Protein AF-A0A2N5G5H9-F1 (afdb_monomer_lite)

Structure (mmCIF, N/CA/C/O backbone):
data_AF-A0A2N5G5H9-F1
#
_entry.id   AF-A0A2N5G5H9-F1
#
loop_
_atom_site.group_PDB
_atom_site.id
_atom_site.type_symbol
_atom_site.label_atom_id
_atom_site.label_alt_id
_atom_site.label_comp_id
_atom_site.label_asym_id
_atom_site.label_entity_id
_atom_site.label_seq_id
_atom_site.pdbx_PDB_ins_code
_atom_site.Cartn_x
_atom_site.Cartn_y
_atom_site.Cartn_z
_atom_site.occupancy
_atom_site.B_iso_or_equiv
_atom_site.auth_seq_id
_atom_site.auth_comp_id
_atom_site.auth_asym_id
_atom_site.auth_atom_id
_atom_site.pdbx_PDB_model_num
ATOM 1 N N . MET A 1 1 ? -19.046 -16.352 -6.356 1.00 39.22 1 MET A N 1
ATOM 2 C CA . MET A 1 1 ? -20.260 -15.517 -6.452 1.00 39.22 1 MET A CA 1
ATOM 3 C C . MET A 1 1 ? -19.889 -14.112 -6.018 1.00 39.22 1 MET A C 1
ATOM 5 O O . MET A 1 1 ? -19.791 -13.857 -4.825 1.00 39.22 1 MET A O 1
ATOM 9 N N . HIS A 1 2 ? -19.543 -13.259 -6.979 1.00 56.31 2 HIS A N 1
ATOM 10 C CA . HIS A 1 2 ? -19.234 -11.851 -6.730 1.00 56.31 2 HIS A CA 1
ATOM 11 C C . HIS A 1 2 ? -20.546 -11.066 -6.708 1.00 56.31 2 HIS A C 1
ATOM 13 O O . HIS A 1 2 ? -21.420 -11.319 -7.534 1.00 56.31 2 HIS A O 1
ATOM 19 N N . SER A 1 3 ? -20.701 -10.138 -5.765 1.00 61.84 3 SER A N 1
ATOM 20 C CA . SER A 1 3 ? -21.846 -9.226 -5.779 1.00 61.84 3 SER A CA 1
ATOM 21 C C . SER A 1 3 ? -21.753 -8.301 -7.002 1.00 61.84 3 SER A C 1
ATOM 23 O O . SER A 1 3 ? -20.645 -7.868 -7.330 1.00 61.84 3 SER A O 1
ATOM 25 N N . PRO A 1 4 ? -22.873 -7.969 -7.674 1.00 70.00 4 PRO A N 1
ATOM 26 C CA . PRO A 1 4 ? -22.856 -7.051 -8.809 1.00 70.00 4 PRO A CA 1
ATOM 27 C C . PRO A 1 4 ? -22.278 -5.699 -8.394 1.00 70.00 4 PRO A C 1
ATOM 29 O O . PRO A 1 4 ? -22.523 -5.237 -7.275 1.00 70.00 4 PRO A O 1
ATOM 32 N N . THR A 1 5 ? -21.539 -5.051 -9.293 1.00 80.88 5 THR A N 1
ATOM 33 C CA . THR A 1 5 ? -20.994 -3.708 -9.053 1.00 80.88 5 THR A CA 1
ATOM 34 C C . THR A 1 5 ? -22.124 -2.704 -8.780 1.00 80.88 5 THR A C 1
ATOM 36 O O . THR A 1 5 ? -23.237 -2.903 -9.270 1.00 80.88 5 THR A O 1
ATOM 39 N N . PRO A 1 6 ? -21.879 -1.594 -8.060 1.00 81.38 6 PRO A N 1
ATOM 40 C CA . PRO A 1 6 ? -22.895 -0.557 -7.853 1.00 81.38 6 PRO A CA 1
ATOM 41 C C . PRO A 1 6 ? -23.511 -0.045 -9.163 1.00 81.38 6 PRO A C 1
ATOM 43 O O . PRO A 1 6 ? -24.707 0.207 -9.217 1.00 81.38 6 PRO A O 1
ATOM 46 N N . LEU A 1 7 ? -22.717 0.029 -10.239 1.00 79.44 7 LEU A N 1
ATOM 47 C CA . LEU A 1 7 ? -23.192 0.386 -11.578 1.00 79.44 7 LEU A CA 1
ATOM 48 C C . LEU A 1 7 ? -24.108 -0.690 -12.183 1.00 79.44 7 LEU A C 1
ATOM 50 O O . LEU A 1 7 ? -25.076 -0.367 -12.854 1.00 79.44 7 LEU A O 1
ATOM 54 N N . ALA A 1 8 ? -23.834 -1.974 -11.951 1.00 80.75 8 ALA A N 1
ATOM 55 C CA . ALA A 1 8 ? -24.724 -3.042 -12.399 1.00 80.75 8 ALA A CA 1
ATOM 56 C C . ALA A 1 8 ? -26.031 -3.086 -11.589 1.00 80.75 8 ALA A C 1
ATOM 58 O O . ALA A 1 8 ? -27.066 -3.474 -12.123 1.00 80.75 8 ALA A O 1
ATOM 59 N N . GLN A 1 9 ? -25.996 -2.653 -10.324 1.00 83.88 9 GLN A N 1
ATOM 60 C CA . GLN A 1 9 ? -27.166 -2.584 -9.442 1.00 83.88 9 GLN A CA 1
ATOM 61 C C . GLN A 1 9 ? -28.144 -1.459 -9.808 1.00 83.88 9 GLN A C 1
ATOM 63 O O . GLN A 1 9 ? -29.294 -1.513 -9.379 1.00 83.88 9 GLN A O 1
ATOM 68 N N . THR A 1 10 ? -27.727 -0.450 -10.584 1.00 86.50 10 THR A N 1
ATOM 69 C CA . THR A 1 10 ? -28.649 0.596 -11.061 1.00 86.50 10 THR A CA 1
ATOM 70 C C . THR A 1 10 ? -29.505 0.142 -12.240 1.00 86.50 10 THR A C 1
ATOM 72 O O . THR A 1 10 ? -30.504 0.790 -12.541 1.00 86.50 10 THR A O 1
ATOM 75 N N . ALA A 1 11 ? -29.142 -0.957 -12.908 1.00 88.56 11 ALA A N 1
ATOM 76 C CA . ALA A 1 11 ? -29.943 -1.521 -13.982 1.00 88.56 11 ALA A CA 1
ATOM 77 C C . ALA A 1 11 ? -31.173 -2.249 -13.427 1.00 88.56 11 ALA A C 1
ATOM 79 O O . ALA A 1 11 ? -31.067 -3.063 -12.515 1.00 88.56 11 ALA A O 1
ATOM 80 N N . ASN A 1 12 ? -32.333 -2.028 -14.041 1.00 89.31 12 ASN A N 1
ATOM 81 C CA . ASN A 1 12 ? -33.586 -2.704 -13.691 1.00 89.31 12 ASN A CA 1
ATOM 82 C C . ASN A 1 12 ? -33.863 -3.925 -14.583 1.00 89.31 12 ASN A C 1
ATOM 84 O O . ASN A 1 12 ? -34.840 -4.646 -14.388 1.00 89.31 12 ASN A O 1
ATOM 88 N N . ASN A 1 13 ? -33.046 -4.142 -15.614 1.00 90.50 13 ASN A N 1
ATOM 89 C CA . ASN A 1 13 ? -33.129 -5.280 -16.525 1.00 90.50 13 ASN A CA 1
ATOM 90 C C . ASN A 1 13 ? -31.803 -5.464 -17.284 1.00 90.50 13 ASN A C 1
ATOM 92 O O . ASN A 1 13 ? -30.952 -4.574 -17.315 1.00 90.50 13 ASN A O 1
ATOM 96 N N . VAL A 1 14 ? -31.656 -6.609 -17.959 1.00 89.44 14 VAL A N 1
ATOM 97 C CA . VAL A 1 14 ? -30.460 -6.956 -18.752 1.00 89.44 14 VAL A CA 1
ATOM 98 C C . VAL A 1 14 ? -30.141 -5.897 -19.817 1.00 89.44 14 VAL A C 1
ATOM 100 O O . VAL A 1 14 ? -28.975 -5.647 -20.108 1.00 89.44 14 VAL A O 1
ATOM 103 N N . GLN A 1 15 ? -31.150 -5.225 -20.375 1.00 90.25 15 GLN A N 1
ATOM 104 C CA . GLN A 1 15 ? -30.960 -4.308 -21.502 1.00 90.25 15 GLN A CA 1
ATOM 105 C C . GLN A 1 15 ? -30.381 -2.979 -21.015 1.00 90.25 15 GLN A C 1
ATOM 107 O O . GLN A 1 15 ? -29.487 -2.421 -21.651 1.00 90.25 15 GLN A O 1
ATOM 112 N N . GLU A 1 16 ? -30.837 -2.516 -19.855 1.00 90.00 16 GLU A N 1
ATOM 113 C CA . GLU A 1 16 ? -30.268 -1.371 -19.151 1.00 90.00 16 GLU A CA 1
ATOM 114 C C . GLU A 1 16 ? -28.843 -1.668 -18.666 1.00 90.00 16 GLU A C 1
ATOM 116 O O . GLU A 1 16 ? -27.951 -0.841 -18.843 1.00 90.00 16 GLU A O 1
ATOM 121 N N . LEU A 1 17 ? -28.585 -2.888 -18.179 1.00 91.31 17 LEU A N 1
ATOM 122 C CA . LEU A 1 17 ? -27.239 -3.328 -17.807 1.00 91.31 17 LEU A CA 1
ATOM 123 C C . LEU A 1 17 ? -26.280 -3.300 -19.009 1.00 91.31 17 LEU A C 1
ATOM 125 O O . LEU A 1 17 ? -25.175 -2.770 -18.905 1.00 91.31 17 LEU A O 1
ATOM 129 N N . ILE A 1 18 ? -26.706 -3.804 -20.174 1.00 91.50 18 ILE A N 1
ATOM 130 C CA . ILE A 1 18 ? -25.922 -3.735 -21.420 1.00 91.50 18 ILE A CA 1
ATOM 131 C C . ILE A 1 18 ? -25.612 -2.285 -21.786 1.00 91.50 18 ILE A C 1
ATOM 133 O O . ILE A 1 18 ? -24.481 -1.982 -22.167 1.00 91.50 18 ILE A O 1
ATOM 137 N N . ALA A 1 19 ? -26.601 -1.392 -21.696 1.00 89.94 19 ALA A N 1
ATOM 138 C CA . ALA A 1 19 ? -26.416 0.018 -22.019 1.00 89.94 19 ALA A CA 1
ATOM 139 C C . ALA A 1 19 ? -25.387 0.676 -21.088 1.00 89.94 19 ALA A C 1
ATOM 141 O O . ALA A 1 19 ? -24.478 1.351 -21.569 1.00 89.94 19 ALA A O 1
ATOM 142 N N . LEU A 1 20 ? -25.468 0.404 -19.782 1.00 90.44 20 LEU A N 1
ATOM 143 C CA . LEU A 1 20 ? -24.513 0.906 -18.793 1.00 90.44 20 LEU A CA 1
ATOM 144 C C . LEU A 1 20 ? -23.101 0.367 -19.028 1.00 90.44 20 LEU A C 1
ATOM 146 O O . LEU A 1 20 ? -22.145 1.141 -18.969 1.00 90.44 20 LEU A O 1
ATOM 150 N N . ILE A 1 21 ? -22.956 -0.920 -19.359 1.00 89.88 21 ILE A N 1
ATOM 151 C CA . ILE A 1 21 ? -21.652 -1.502 -19.700 1.00 89.88 21 ILE A CA 1
ATOM 152 C C . ILE A 1 21 ? -21.089 -0.828 -20.955 1.00 89.88 21 ILE A C 1
ATOM 154 O O . ILE A 1 21 ? -19.929 -0.433 -20.960 1.00 89.88 21 ILE A O 1
ATOM 158 N N . LYS A 1 22 ? -21.894 -0.634 -22.007 1.00 89.44 22 LYS A N 1
ATOM 159 C CA . LYS A 1 22 ? -21.434 0.035 -23.238 1.00 89.44 22 LYS A CA 1
ATOM 160 C C . LYS A 1 22 ? -21.056 1.498 -23.018 1.00 89.44 22 LYS A C 1
ATOM 162 O O . LYS A 1 22 ? -20.158 1.987 -23.691 1.00 89.44 22 LYS A O 1
ATOM 167 N N . GLN A 1 23 ? -21.727 2.184 -22.098 1.00 88.19 23 GLN A N 1
ATOM 168 C CA . GLN A 1 23 ? -21.455 3.584 -21.783 1.00 88.19 23 GLN A CA 1
ATOM 169 C C . GLN A 1 23 ? -20.188 3.769 -20.937 1.00 88.19 23 GLN A C 1
ATOM 171 O O . GLN A 1 23 ? -19.490 4.764 -21.108 1.00 88.19 23 GLN A O 1
ATOM 176 N N . ASN A 1 24 ? -19.897 2.833 -20.029 1.00 84.94 24 ASN A N 1
ATOM 177 C CA . ASN A 1 24 ? -18.829 2.979 -19.034 1.00 84.94 24 ASN A CA 1
ATOM 178 C C . ASN A 1 24 ? -17.596 2.104 -19.317 1.00 84.94 24 ASN A C 1
ATOM 180 O O . ASN A 1 24 ? -16.634 2.142 -18.557 1.00 84.94 24 ASN A O 1
ATOM 184 N N . ASN A 1 25 ? -17.601 1.318 -20.397 1.00 84.38 25 ASN A N 1
ATOM 185 C CA . ASN A 1 25 ? -16.475 0.478 -20.798 1.00 84.38 25 ASN A CA 1
ATOM 186 C C . ASN A 1 25 ? -15.798 1.035 -22.059 1.00 84.38 25 ASN A C 1
ATOM 188 O O . ASN A 1 25 ? -16.410 1.133 -23.122 1.00 84.38 25 ASN A O 1
ATOM 192 N N . THR A 1 26 ? -14.511 1.363 -21.950 1.00 85.56 26 THR A N 1
ATOM 193 C CA . THR A 1 26 ? -13.693 1.918 -23.041 1.00 85.56 26 THR A CA 1
ATOM 194 C C . THR A 1 26 ? -13.173 0.855 -24.020 1.00 85.56 26 THR A C 1
ATOM 196 O O . THR A 1 26 ? -12.641 1.196 -25.077 1.00 85.56 26 THR A O 1
ATOM 199 N N . ASN A 1 27 ? -13.356 -0.439 -23.730 1.00 87.56 27 ASN A N 1
ATOM 200 C CA . ASN A 1 27 ? -12.955 -1.543 -24.598 1.00 87.56 27 ASN A CA 1
ATOM 201 C C . ASN A 1 27 ? -13.990 -1.782 -25.716 1.00 87.56 27 ASN A C 1
ATOM 203 O O . ASN A 1 27 ? -15.022 -2.432 -25.523 1.00 87.56 27 ASN A O 1
ATOM 207 N N . SER A 1 28 ? -13.692 -1.288 -26.920 1.00 83.56 28 SER A N 1
ATOM 208 C CA . SER A 1 28 ? -14.561 -1.402 -28.103 1.00 83.56 28 SER A CA 1
ATOM 209 C C . SER A 1 28 ? -14.768 -2.842 -28.600 1.00 83.56 28 SER A C 1
ATOM 211 O O . SER A 1 28 ? -15.821 -3.165 -29.156 1.00 83.56 28 SER A O 1
ATOM 213 N N . ALA A 1 29 ? -13.805 -3.741 -28.372 1.00 84.69 29 ALA A N 1
ATOM 214 C CA . ALA A 1 29 ? -13.934 -5.157 -28.724 1.00 84.69 29 ALA A CA 1
ATOM 215 C C . ALA A 1 29 ? -14.942 -5.877 -27.808 1.00 84.69 29 ALA A C 1
ATOM 217 O O . ALA A 1 29 ? -15.755 -6.675 -28.275 1.00 84.69 29 ALA A O 1
ATOM 218 N N . CYS A 1 30 ? -14.945 -5.538 -26.516 1.00 79.75 30 CYS A N 1
ATOM 219 C CA . CYS A 1 30 ? -15.918 -6.045 -25.548 1.00 79.75 30 CYS A CA 1
ATOM 220 C C . CYS A 1 30 ? -17.331 -5.506 -25.833 1.00 79.75 30 CYS A C 1
ATOM 222 O O . CYS A 1 30 ? -18.296 -6.262 -25.933 1.00 79.75 30 CYS A O 1
ATOM 224 N N . THR A 1 31 ? -17.469 -4.195 -26.041 1.00 86.31 31 THR A N 1
ATOM 225 C CA . THR A 1 31 ? -18.787 -3.554 -26.203 1.00 86.31 31 THR A CA 1
ATOM 226 C C . THR A 1 31 ? -19.472 -3.865 -27.538 1.00 86.31 31 THR A C 1
ATOM 228 O O . THR A 1 31 ? -20.705 -3.852 -27.609 1.00 86.31 31 THR A O 1
ATOM 231 N N . SER A 1 32 ? -18.712 -4.186 -28.589 1.00 87.25 32 SER A N 1
ATOM 232 C CA . SER A 1 32 ? -19.254 -4.522 -29.916 1.00 87.25 32 SER A CA 1
ATOM 233 C C . SER A 1 32 ? -19.914 -5.901 -29.987 1.00 87.25 32 SER A C 1
ATOM 235 O O . SER A 1 32 ? -20.860 -6.081 -30.752 1.00 87.25 32 SER A O 1
ATOM 237 N N . THR A 1 33 ? -19.470 -6.853 -29.165 1.00 86.62 33 THR A N 1
ATOM 238 C CA . THR A 1 33 ? -20.004 -8.226 -29.126 1.00 86.62 33 THR A CA 1
ATOM 239 C C . THR A 1 33 ? -21.047 -8.435 -28.022 1.00 86.62 33 THR A C 1
ATOM 241 O O . THR A 1 33 ? -21.732 -9.458 -28.002 1.00 86.62 33 THR A O 1
ATOM 244 N N . LEU A 1 34 ? -21.225 -7.445 -27.139 1.00 88.56 34 LEU A N 1
ATOM 245 C CA . LEU A 1 34 ? -22.121 -7.530 -25.991 1.00 88.56 34 LEU A CA 1
ATOM 246 C C . LEU A 1 34 ? -23.608 -7.484 -26.386 1.00 88.56 34 LEU A C 1
ATOM 248 O O . LEU A 1 34 ? -24.112 -6.489 -26.930 1.00 88.56 34 LEU A O 1
ATOM 252 N N . SER A 1 35 ? -24.309 -8.558 -26.030 1.00 88.25 35 SER A N 1
ATOM 253 C CA . SER A 1 35 ? -25.745 -8.792 -26.199 1.00 88.25 35 SER A CA 1
ATOM 254 C C . SER A 1 35 ? -26.350 -9.518 -24.985 1.00 88.25 35 SER A C 1
ATOM 256 O O . SER A 1 35 ? -25.621 -10.058 -24.152 1.00 88.25 35 SER A O 1
ATOM 258 N N . ALA A 1 36 ? -27.683 -9.591 -24.907 1.00 86.38 36 ALA A N 1
ATOM 259 C CA . ALA A 1 36 ? -28.387 -10.279 -23.818 1.00 86.38 36 ALA A CA 1
ATOM 260 C C . ALA A 1 36 ? -28.052 -11.778 -23.717 1.00 86.38 36 ALA A C 1
ATOM 262 O O . ALA A 1 36 ? -28.088 -12.333 -22.628 1.00 86.38 36 ALA A O 1
ATOM 263 N N . ASN A 1 37 ? -27.669 -12.418 -24.828 1.00 84.38 37 ASN A N 1
ATOM 264 C CA . ASN A 1 37 ? -27.341 -13.849 -24.864 1.00 84.38 37 ASN A CA 1
ATOM 265 C C . ASN A 1 37 ? -25.888 -14.149 -24.460 1.00 84.38 37 ASN A C 1
ATOM 267 O O . ASN A 1 37 ? -25.529 -15.302 -24.259 1.00 84.38 37 ASN A O 1
ATOM 271 N N . THR A 1 38 ? -25.044 -13.119 -24.401 1.00 84.81 38 THR A N 1
ATOM 272 C CA . THR A 1 38 ? -23.621 -13.208 -24.026 1.00 84.81 38 THR A CA 1
ATOM 273 C C . THR A 1 38 ? -23.360 -12.774 -22.585 1.00 84.81 38 THR A C 1
ATOM 275 O O . THR A 1 38 ? -22.228 -12.871 -22.125 1.00 84.81 38 THR A O 1
ATOM 278 N N . ILE A 1 39 ? -24.378 -12.267 -21.883 1.00 83.94 39 ILE A N 1
ATOM 279 C CA . ILE A 1 39 ? -24.276 -11.869 -20.478 1.00 83.94 39 ILE A CA 1
ATOM 280 C C . ILE A 1 39 ? -24.776 -13.014 -19.609 1.00 83.94 39 ILE A C 1
ATOM 282 O O . ILE A 1 39 ? -25.951 -13.372 -19.672 1.00 83.94 39 ILE A O 1
ATOM 286 N N . ASP A 1 40 ? -23.884 -13.547 -18.779 1.00 83.19 40 ASP A N 1
ATOM 287 C CA . ASP A 1 40 ? -24.245 -14.441 -17.685 1.00 83.19 40 ASP A CA 1
ATOM 288 C C . ASP A 1 40 ? -24.486 -13.617 -16.415 1.00 83.19 40 ASP A C 1
ATOM 290 O O . ASP A 1 40 ? -23.671 -12.772 -16.041 1.00 83.19 40 ASP A O 1
ATOM 294 N N . LEU A 1 41 ? -25.634 -13.833 -15.777 1.00 82.25 41 LEU A N 1
ATOM 295 C CA . LEU A 1 41 ? -26.012 -13.154 -14.540 1.00 82.25 41 LEU A CA 1
ATOM 296 C C . LEU A 1 41 ? -25.599 -13.943 -13.294 1.00 82.25 41 LEU A C 1
ATOM 298 O O . LEU A 1 41 ? -25.788 -13.430 -12.195 1.00 82.25 41 LEU A O 1
ATOM 302 N N . GLU A 1 42 ? -25.076 -15.170 -13.433 1.00 78.88 42 GLU A N 1
ATOM 303 C CA . GLU A 1 42 ? -24.593 -15.999 -12.314 1.00 78.88 42 GLU A CA 1
ATOM 304 C C . GLU A 1 42 ? -25.626 -16.095 -11.166 1.00 78.88 42 GLU A C 1
ATOM 306 O O . GLU A 1 42 ? -25.303 -16.062 -9.978 1.00 78.88 42 GLU A O 1
ATOM 311 N N . GLY A 1 43 ? -26.915 -16.160 -11.529 1.00 73.69 43 GLY A N 1
ATOM 312 C CA . GLY A 1 43 ? -28.043 -16.228 -10.592 1.00 73.69 43 GLY A CA 1
ATOM 313 C C . GLY A 1 43 ? -28.577 -14.885 -10.071 1.00 73.69 43 GLY A C 1
ATOM 314 O O . GLY A 1 43 ? -29.512 -14.886 -9.268 1.00 73.69 43 GLY A O 1
ATOM 315 N N . TYR A 1 44 ? -28.051 -13.742 -10.520 1.00 79.31 44 TYR A N 1
ATOM 316 C CA . TYR A 1 44 ? -28.594 -12.421 -10.192 1.00 79.31 44 TYR A CA 1
ATOM 317 C C . TYR A 1 44 ? -29.956 -12.185 -10.864 1.00 79.31 44 TYR A C 1
ATOM 319 O O . TYR A 1 44 ? -30.138 -12.437 -12.056 1.00 79.31 44 TYR A O 1
ATOM 327 N N . SER A 1 45 ? -30.915 -11.666 -10.094 1.00 80.38 45 SER A N 1
ATOM 328 C CA . SER A 1 45 ? -32.241 -11.273 -10.579 1.00 80.38 45 SER A CA 1
ATOM 329 C C . SER A 1 45 ? -32.451 -9.778 -10.361 1.00 80.38 45 SER A C 1
ATOM 331 O O . SER A 1 45 ? -32.148 -9.244 -9.295 1.00 80.38 45 SER A O 1
ATOM 333 N N . PHE A 1 46 ? -32.947 -9.100 -11.395 1.00 83.88 46 PHE A N 1
ATOM 334 C CA . PHE A 1 46 ? -33.222 -7.670 -11.333 1.00 83.88 46 PHE A CA 1
ATOM 335 C C . PHE A 1 46 ? -34.463 -7.382 -10.482 1.00 83.88 46 PHE A C 1
ATOM 337 O O . PHE A 1 46 ? -35.399 -8.188 -10.478 1.00 83.88 46 PHE A O 1
ATOM 344 N N . PRO A 1 47 ? -34.515 -6.225 -9.803 1.00 77.88 47 PRO A N 1
ATOM 345 C CA . PRO A 1 47 ? -35.718 -5.796 -9.108 1.00 77.88 47 PRO A CA 1
ATOM 346 C C . PRO A 1 47 ? -36.852 -5.563 -10.120 1.00 77.88 47 PRO A C 1
ATOM 348 O O . PRO A 1 47 ? -36.834 -4.611 -10.896 1.00 77.88 47 PRO A O 1
ATOM 351 N N . THR A 1 48 ? -37.861 -6.436 -10.132 1.00 56.75 48 THR A N 1
ATOM 352 C CA . THR A 1 48 ? -39.114 -6.204 -10.867 1.00 56.75 48 THR A CA 1
ATOM 353 C C . THR A 1 48 ? -39.860 -5.040 -10.223 1.00 56.75 48 THR A C 1
ATOM 355 O O . THR A 1 48 ? -40.349 -5.164 -9.102 1.00 56.75 48 THR A O 1
ATOM 358 N N . GLY A 1 49 ? -39.919 -3.906 -10.921 1.00 47.31 49 GLY A N 1
ATOM 359 C CA . GLY A 1 49 ? -40.589 -2.700 -10.446 1.00 47.31 49 GLY A CA 1
ATOM 360 C C . GLY A 1 49 ? -42.104 -2.869 -10.300 1.00 47.31 49 GLY A C 1
ATOM 361 O O . GLY A 1 49 ? -42.791 -3.245 -11.248 1.00 47.31 49 GLY A O 1
ATOM 362 N N . GLU A 1 50 ? -42.618 -2.517 -9.124 1.00 35.00 50 GLU A N 1
ATOM 363 C CA . GLU A 1 50 ? -44.003 -2.094 -8.902 1.00 35.00 50 GLU A CA 1
ATOM 364 C C . GLU A 1 50 ? -44.002 -0.552 -8.790 1.00 35.00 50 GLU A C 1
ATOM 366 O O . GLU A 1 50 ? -43.021 0.005 -8.282 1.00 35.00 50 GLU A O 1
ATOM 371 N N . PRO A 1 51 ? -44.995 0.183 -9.332 1.00 49.34 51 PRO A N 1
ATOM 372 C CA . PRO A 1 51 ? -44.808 1.595 -9.655 1.00 49.34 51 PRO A CA 1
ATOM 373 C C . PRO A 1 51 ? -44.761 2.491 -8.418 1.00 49.34 51 PRO A C 1
ATOM 375 O O . PRO 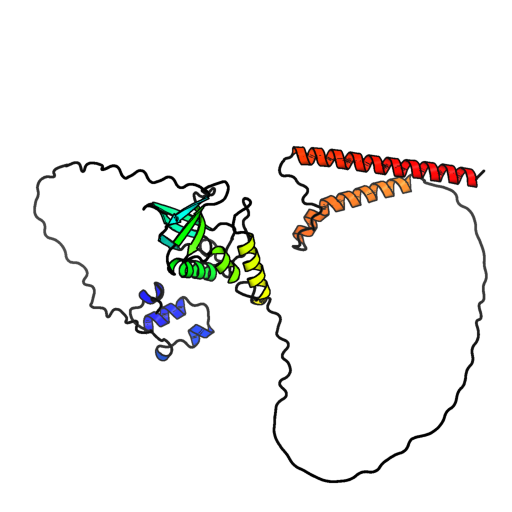A 1 51 ? -45.560 2.356 -7.493 1.00 49.34 51 PRO A O 1
ATOM 378 N N . ALA A 1 52 ? -43.865 3.474 -8.477 1.00 45.78 52 ALA A N 1
ATOM 379 C CA . ALA A 1 52 ? -43.803 4.604 -7.567 1.00 45.78 52 ALA A CA 1
ATOM 380 C C . ALA A 1 52 ? -45.133 5.380 -7.549 1.00 45.78 52 ALA A C 1
ATOM 382 O O . ALA A 1 52 ? -45.606 5.842 -8.589 1.00 45.78 52 ALA A O 1
ATOM 383 N N . ALA A 1 53 ? -45.702 5.559 -6.356 1.00 31.36 53 ALA A N 1
ATOM 384 C CA . ALA A 1 53 ? -46.731 6.556 -6.096 1.00 31.36 53 ALA A CA 1
ATOM 385 C C . ALA A 1 53 ? -46.075 7.789 -5.455 1.00 31.36 53 ALA A C 1
ATOM 387 O O . ALA A 1 53 ? -45.507 7.712 -4.366 1.00 31.36 53 ALA A O 1
ATOM 388 N N . GLU A 1 54 ? -46.154 8.913 -6.160 1.00 36.97 54 GLU A N 1
ATOM 389 C CA . GLU A 1 54 ? -45.858 10.264 -5.672 1.00 36.97 54 GLU A CA 1
ATOM 390 C C . GLU A 1 54 ? -47.194 10.999 -5.360 1.00 36.97 54 GLU A C 1
ATOM 392 O O . GLU A 1 54 ? -48.267 10.440 -5.588 1.00 36.97 54 GLU A O 1
ATOM 397 N N . PRO A 1 55 ? -47.177 12.221 -4.802 1.00 57.91 55 PRO A N 1
ATOM 398 C CA . PRO A 1 55 ? -47.576 12.559 -3.438 1.00 57.91 55 PRO A CA 1
ATOM 399 C C . PRO A 1 55 ? -49.001 13.144 -3.336 1.00 57.91 55 PRO A C 1
ATOM 401 O O . PRO A 1 55 ? -49.456 13.847 -4.235 1.00 57.91 55 PRO A O 1
ATOM 404 N N . GLU A 1 56 ? -49.683 12.980 -2.195 1.00 34.94 56 GLU A N 1
ATOM 405 C CA . GLU A 1 56 ? -50.895 13.762 -1.906 1.00 34.94 56 GLU A CA 1
ATOM 406 C C . GLU A 1 56 ? -50.952 14.265 -0.456 1.00 34.94 56 GLU A C 1
ATOM 408 O O . GLU A 1 56 ? -50.418 13.670 0.480 1.00 34.94 56 GLU A O 1
ATOM 413 N N . ALA A 1 57 ? -51.531 15.456 -0.337 1.00 33.47 57 ALA A N 1
ATOM 414 C CA . ALA A 1 57 ? -51.404 16.429 0.730 1.00 33.47 57 ALA A CA 1
ATOM 415 C C . ALA A 1 57 ? -52.181 16.116 2.028 1.00 33.47 57 ALA A C 1
ATOM 417 O O . ALA A 1 57 ? -53.029 15.234 2.107 1.00 33.47 57 ALA A O 1
ATOM 418 N N . ALA A 1 58 ? -51.858 16.921 3.044 1.00 39.69 58 ALA A N 1
ATOM 419 C CA . ALA A 1 58 ? -52.359 16.941 4.420 1.00 39.69 58 ALA A CA 1
ATOM 420 C C . ALA A 1 58 ? -53.896 16.909 4.596 1.00 39.69 58 ALA A C 1
ATOM 422 O O . ALA A 1 58 ? -54.654 17.283 3.701 1.00 39.69 58 ALA A O 1
ATOM 423 N N . PRO A 1 59 ? -54.354 16.671 5.841 1.00 44.78 59 PRO A N 1
ATOM 424 C CA . PRO A 1 59 ? -54.885 17.829 6.563 1.00 44.78 59 PRO A CA 1
ATOM 425 C C . PRO A 1 59 ? -54.405 17.962 8.018 1.00 44.78 59 PRO A C 1
ATOM 427 O O . PRO A 1 59 ? -53.992 17.018 8.686 1.00 44.78 59 PRO A O 1
ATOM 430 N N . ALA A 1 60 ? -54.464 19.209 8.481 1.00 38.28 60 ALA A N 1
ATOM 431 C CA . ALA A 1 60 ? -54.096 19.691 9.804 1.00 38.28 60 ALA A CA 1
ATOM 432 C C . ALA A 1 60 ? -55.165 19.405 10.875 1.00 38.28 60 ALA A C 1
ATOM 434 O O . ALA A 1 60 ? -56.349 19.457 10.559 1.00 38.28 60 ALA A O 1
ATOM 435 N N . SER A 1 61 ? -54.749 19.290 12.149 1.00 37.19 61 SER A N 1
ATOM 436 C CA . SER A 1 61 ? -55.271 20.134 13.247 1.00 37.19 61 SER A CA 1
ATOM 437 C C . SER A 1 61 ? -54.617 19.863 14.625 1.00 37.19 61 SER A C 1
ATOM 439 O O . SER A 1 61 ? -54.911 18.858 15.261 1.00 37.19 61 SER A O 1
ATOM 441 N N . VAL A 1 62 ? -53.853 20.872 15.088 1.00 40.09 62 VAL A N 1
ATOM 442 C CA . VAL A 1 62 ? -53.938 21.569 16.405 1.00 40.09 62 VAL A CA 1
ATOM 443 C C . VAL A 1 62 ? -53.291 20.932 17.675 1.00 40.09 62 VAL A C 1
ATOM 445 O O . VAL A 1 62 ? -53.241 19.716 17.805 1.00 40.09 62 VAL A O 1
ATOM 448 N N . PRO A 1 63 ? -52.723 21.759 18.598 1.00 55.16 63 PRO A N 1
ATOM 449 C CA . PRO A 1 63 ? -51.425 21.519 19.245 1.00 55.16 63 PRO A CA 1
ATOM 450 C C . PRO A 1 63 ? -51.459 21.401 20.782 1.00 55.16 63 PRO A C 1
ATOM 452 O O . PRO A 1 63 ? -52.415 21.845 21.405 1.00 55.16 63 PRO A O 1
ATOM 455 N N . ALA A 1 64 ? -50.356 20.941 21.396 1.00 30.19 64 ALA A N 1
ATOM 456 C CA . ALA A 1 64 ? -49.760 21.550 22.601 1.00 30.19 64 ALA A CA 1
ATOM 457 C C . ALA A 1 64 ? -48.520 20.794 23.132 1.00 30.19 64 ALA A C 1
ATOM 459 O O . ALA A 1 64 ? -48.548 19.590 23.343 1.00 30.19 64 ALA A O 1
ATOM 460 N N . GLN A 1 65 ? -47.505 21.600 23.462 1.00 30.16 65 GLN A N 1
ATOM 461 C CA . GLN A 1 65 ? -46.539 21.464 24.563 1.00 30.16 65 GLN A CA 1
ATOM 462 C C . GLN A 1 65 ? -45.424 20.406 24.494 1.00 30.16 65 GLN A C 1
ATOM 464 O O . GLN A 1 65 ? -45.586 19.218 24.742 1.00 30.16 65 GLN A O 1
ATOM 469 N N . ALA A 1 66 ? -44.220 20.946 24.292 1.00 41.25 66 ALA A N 1
ATOM 470 C CA . ALA A 1 66 ? -42.946 20.336 24.630 1.00 41.25 66 ALA A CA 1
ATOM 471 C C . ALA A 1 66 ? -42.816 20.035 26.134 1.00 41.25 66 ALA A C 1
ATOM 473 O O . ALA A 1 66 ? -43.183 20.873 26.962 1.00 41.25 66 ALA A O 1
ATOM 474 N N . PRO A 1 67 ? -42.075 18.973 26.477 1.00 36.06 67 PRO A N 1
ATOM 475 C CA . PRO A 1 67 ? -41.138 19.011 27.577 1.00 36.06 67 PRO A CA 1
ATOM 476 C C . PRO A 1 67 ? -39.707 19.014 27.023 1.00 36.06 67 PRO A C 1
ATOM 478 O O . PRO A 1 67 ? -39.270 18.092 26.337 1.00 36.06 67 PRO A O 1
ATOM 481 N N . LYS A 1 68 ? -38.943 20.055 27.372 1.00 44.03 68 LYS A N 1
ATOM 482 C CA . LYS A 1 68 ? -37.487 19.929 27.479 1.00 44.03 68 LYS A CA 1
ATOM 483 C C . LYS A 1 68 ? -37.224 18.868 28.544 1.00 44.03 68 LYS A C 1
ATOM 485 O O . LYS A 1 68 ? -37.595 19.082 29.694 1.00 44.03 68 LYS A O 1
ATOM 490 N N . SER A 1 69 ? -36.570 17.771 28.186 1.00 34.47 69 SER A N 1
ATOM 491 C CA . SER A 1 69 ? -35.933 16.911 29.177 1.00 34.47 69 SER A CA 1
ATOM 492 C C . SER A 1 69 ? -34.576 16.460 28.666 1.00 34.47 69 SER A C 1
ATOM 494 O O . SER A 1 69 ? -34.425 15.970 27.550 1.00 34.47 69 SER A O 1
ATOM 496 N N . GLN A 1 70 ? -33.588 16.763 29.492 1.00 42.53 70 GLN A N 1
ATOM 497 C CA . GLN A 1 70 ? -32.170 16.561 29.293 1.00 42.53 70 GLN A CA 1
ATOM 498 C C . GLN A 1 70 ? -31.890 15.059 29.223 1.00 42.53 70 GLN A C 1
ATOM 500 O O . GLN A 1 70 ? -32.148 14.337 30.183 1.00 42.53 70 GLN A O 1
ATOM 505 N N . SER A 1 71 ? -31.332 14.595 28.106 1.00 37.00 71 SER A N 1
ATOM 506 C CA . SER A 1 71 ? -30.641 13.309 28.100 1.00 37.00 71 SER A CA 1
ATOM 507 C C . SER A 1 71 ? -29.292 13.516 28.795 1.00 37.00 71 SER A C 1
ATOM 509 O O . SER A 1 71 ? -28.563 14.434 28.406 1.00 37.00 71 SER A O 1
ATOM 511 N N . PRO A 1 72 ? -28.943 12.732 29.827 1.00 42.12 72 PRO A N 1
ATOM 512 C CA . PRO A 1 72 ? -27.630 12.825 30.438 1.00 42.12 72 PRO A CA 1
ATOM 513 C C . PRO A 1 72 ? -26.588 12.463 29.380 1.00 42.12 72 PRO A C 1
ATOM 515 O O . PRO A 1 72 ? -26.684 11.424 28.725 1.00 42.12 72 PRO A O 1
ATOM 518 N N . ALA A 1 73 ? -25.602 13.342 29.210 1.00 45.97 73 ALA A N 1
ATOM 519 C CA . ALA A 1 73 ? -24.370 13.026 28.515 1.00 45.97 73 ALA A CA 1
ATOM 520 C C . ALA A 1 73 ? -23.678 11.907 29.302 1.00 45.97 73 ALA A C 1
ATOM 522 O O . ALA A 1 73 ? -22.940 12.153 30.255 1.00 45.97 73 ALA A O 1
ATOM 523 N N . VAL A 1 74 ? -23.971 10.662 28.934 1.00 40.25 74 VAL A N 1
ATOM 524 C CA . VAL A 1 74 ? -23.097 9.542 29.251 1.00 40.25 74 VAL A CA 1
ATOM 525 C C . VAL A 1 74 ? -21.830 9.823 28.460 1.00 40.25 74 VAL A C 1
ATOM 527 O O . VAL A 1 74 ? -21.849 9.824 27.231 1.00 40.25 74 VAL A O 1
ATOM 530 N N . ALA A 1 75 ? -20.769 10.184 29.179 1.00 41.94 75 ALA A N 1
ATOM 531 C CA . ALA A 1 75 ? -19.453 10.390 28.611 1.00 41.94 75 ALA A CA 1
ATOM 532 C C . ALA A 1 75 ? -19.115 9.186 27.725 1.00 41.94 75 ALA A C 1
ATOM 534 O O . ALA A 1 75 ? -19.091 8.048 28.201 1.00 41.94 75 ALA A O 1
ATOM 535 N N . ALA A 1 76 ? -18.896 9.451 26.436 1.00 44.56 76 ALA A N 1
ATOM 536 C CA . ALA A 1 76 ? -18.266 8.492 25.551 1.00 44.56 76 ALA A CA 1
ATOM 537 C C . ALA A 1 76 ? -16.975 8.007 26.235 1.00 44.56 76 ALA A C 1
ATOM 539 O O . ALA A 1 76 ? -16.264 8.838 26.819 1.00 44.56 76 ALA A O 1
ATOM 540 N N . PRO A 1 77 ? -16.669 6.698 26.220 1.00 43.41 77 PRO A N 1
ATOM 541 C CA . PRO A 1 77 ? -15.365 6.246 26.672 1.00 43.41 77 PRO A CA 1
ATOM 542 C C . PRO A 1 77 ? -14.323 7.012 25.856 1.00 43.41 77 PRO A C 1
ATOM 544 O O . PRO A 1 77 ? -14.449 7.119 24.636 1.00 43.41 77 PRO A O 1
ATOM 547 N N . ALA A 1 78 ? -13.359 7.626 26.544 1.00 47.19 78 ALA A N 1
ATOM 548 C CA . ALA A 1 78 ? -12.264 8.333 25.901 1.00 47.19 78 ALA A CA 1
ATOM 549 C C . ALA A 1 78 ? -11.665 7.410 24.834 1.00 47.19 78 ALA A C 1
ATOM 551 O O . ALA A 1 78 ? -11.234 6.302 25.162 1.00 47.19 78 ALA A O 1
ATOM 552 N N . ALA A 1 79 ? -11.722 7.839 23.570 1.00 56.88 79 ALA A N 1
ATOM 553 C CA . ALA A 1 79 ? -11.128 7.117 22.458 1.00 56.88 79 ALA A CA 1
ATOM 554 C C . ALA A 1 79 ? -9.687 6.762 22.838 1.00 56.88 79 ALA A C 1
ATOM 556 O O . ALA A 1 79 ? -8.926 7.638 23.257 1.00 56.88 79 ALA A O 1
ATOM 557 N N . ALA A 1 80 ? -9.340 5.479 22.773 1.00 63.47 80 ALA A N 1
ATOM 558 C CA . ALA A 1 80 ? -7.986 5.047 23.063 1.00 63.47 80 ALA A CA 1
ATOM 559 C C . ALA A 1 80 ? -7.033 5.750 22.084 1.00 63.47 80 ALA A C 1
ATOM 561 O O . ALA A 1 80 ? -7.225 5.692 20.870 1.00 63.47 80 ALA A O 1
ATOM 562 N N . GLU A 1 81 ? -6.022 6.449 22.605 1.00 85.94 81 GLU A N 1
ATOM 563 C CA . GLU A 1 81 ? -5.001 7.055 21.754 1.00 85.94 81 GLU A CA 1
ATOM 564 C C . GLU A 1 81 ? -4.211 5.953 21.039 1.00 85.94 81 GLU A C 1
ATOM 566 O O . GLU A 1 81 ? -3.608 5.078 21.674 1.00 85.94 81 GLU A O 1
ATOM 571 N N . LEU A 1 82 ? -4.210 6.012 19.706 1.00 93.31 82 LEU A N 1
ATOM 572 C CA . LEU A 1 82 ? -3.366 5.162 18.876 1.00 93.31 82 LEU A CA 1
ATOM 573 C C . LEU A 1 82 ? -1.888 5.488 19.135 1.00 93.31 82 LEU A C 1
ATOM 575 O O . LEU A 1 82 ? -1.511 6.629 19.396 1.00 93.31 82 LEU A O 1
ATOM 579 N N . LYS A 1 83 ? -1.040 4.468 19.055 1.00 94.50 83 LYS A N 1
ATOM 580 C CA . LYS A 1 83 ? 0.401 4.533 19.286 1.00 94.50 83 LYS A CA 1
ATOM 581 C C . LYS A 1 83 ? 1.120 3.965 18.081 1.00 94.50 83 LYS A C 1
ATOM 583 O O . LYS A 1 83 ? 0.650 3.009 17.465 1.00 94.50 83 LYS A O 1
ATOM 588 N N . THR A 1 84 ? 2.283 4.520 17.774 1.00 92.94 84 THR A N 1
ATOM 589 C CA . THR A 1 84 ? 3.160 3.995 16.726 1.00 92.94 84 THR A CA 1
ATOM 590 C C . THR A 1 84 ? 3.751 2.641 17.132 1.00 92.94 84 THR A C 1
ATOM 592 O O . THR A 1 84 ? 3.946 2.371 18.320 1.00 92.94 84 THR A O 1
ATOM 595 N N . GLY A 1 85 ? 4.025 1.770 16.160 1.00 93.06 85 GLY A N 1
ATOM 596 C CA . GLY A 1 85 ? 4.587 0.438 16.389 1.00 93.06 85 GLY A CA 1
ATOM 597 C C . GLY A 1 85 ? 3.585 -0.595 16.911 1.00 93.06 85 GLY A C 1
ATOM 598 O O . GLY A 1 85 ? 4.010 -1.659 17.359 1.00 93.06 85 GLY A O 1
ATOM 599 N N . THR A 1 86 ? 2.284 -0.290 16.898 1.00 95.81 86 THR A N 1
ATOM 600 C CA . THR A 1 86 ? 1.228 -1.114 17.508 1.00 95.81 86 THR A CA 1
ATOM 601 C C . THR A 1 86 ? 0.271 -1.655 16.446 1.00 95.81 86 THR A C 1
ATOM 603 O O . THR A 1 86 ? 0.012 -1.000 15.438 1.00 95.81 86 THR A O 1
ATOM 606 N N . LYS A 1 87 ? -0.258 -2.863 16.681 1.00 97.06 87 LYS A N 1
ATOM 607 C CA . LYS A 1 87 ? -1.270 -3.506 15.834 1.00 97.06 87 LYS A CA 1
ATOM 608 C C . LYS A 1 87 ? -2.677 -3.239 16.357 1.00 97.06 87 LYS A C 1
ATOM 610 O O . LYS A 1 87 ? -2.929 -3.402 17.549 1.00 97.06 87 LYS A O 1
ATOM 615 N N . TYR A 1 88 ? -3.585 -2.910 15.449 1.00 97.56 88 TYR A N 1
ATOM 616 C CA . TYR A 1 88 ? -4.989 -2.631 15.718 1.00 97.56 88 TYR A CA 1
ATOM 617 C C . TYR A 1 88 ? -5.872 -3.486 14.817 1.00 97.56 88 TYR A C 1
ATOM 619 O O . TYR A 1 88 ? -5.648 -3.554 13.609 1.00 97.56 88 TYR A O 1
ATOM 627 N N . SER A 1 89 ? -6.892 -4.123 15.393 1.00 97.62 89 SER A N 1
ATOM 628 C CA . SER A 1 89 ? -7.964 -4.707 14.587 1.00 97.62 89 SER A CA 1
ATOM 629 C C . SER A 1 89 ? -8.799 -3.575 14.003 1.00 97.62 89 SER A C 1
ATOM 631 O O . SER A 1 89 ? -9.111 -2.608 14.701 1.00 97.62 89 SER A O 1
ATOM 633 N N . ALA A 1 90 ? -9.131 -3.683 12.723 1.00 97.69 90 ALA A N 1
ATOM 634 C CA . ALA A 1 90 ? -9.867 -2.648 12.027 1.00 97.69 90 ALA A CA 1
ATOM 635 C C . ALA A 1 90 ? -10.951 -3.239 11.130 1.00 97.69 90 ALA A C 1
ATOM 637 O O . ALA A 1 90 ? -10.923 -4.412 10.760 1.00 97.69 90 ALA A O 1
ATOM 638 N N . THR A 1 91 ? -11.903 -2.394 10.751 1.00 97.88 91 THR A N 1
ATOM 639 C CA . THR A 1 91 ? -12.879 -2.702 9.699 1.00 97.88 91 THR A CA 1
ATOM 640 C C . THR A 1 91 ? -12.783 -1.663 8.594 1.00 97.88 91 THR A C 1
ATOM 642 O O . THR A 1 91 ? -12.473 -0.498 8.848 1.00 97.88 91 THR A O 1
ATOM 645 N N . LEU A 1 92 ? -13.009 -2.083 7.353 1.00 98.19 92 LEU A N 1
ATOM 646 C CA . LEU A 1 92 ? -13.012 -1.183 6.208 1.00 98.19 92 LEU A CA 1
ATOM 647 C C . LEU A 1 92 ? -14.254 -0.284 6.255 1.00 98.19 92 LEU A C 1
ATOM 649 O O . LEU A 1 92 ? -15.376 -0.774 6.329 1.00 98.19 92 LEU A O 1
ATOM 653 N N . SER A 1 93 ? -14.042 1.028 6.184 1.00 97.44 93 SER A N 1
ATOM 654 C CA . SER A 1 93 ? -15.111 2.028 6.066 1.00 97.44 93 SER A CA 1
ATOM 655 C C . SER A 1 93 ? -15.303 2.471 4.619 1.00 97.44 93 SER A C 1
ATOM 657 O O . SER A 1 93 ? -16.428 2.542 4.128 1.00 97.44 93 SER A O 1
ATOM 659 N N . LYS A 1 94 ? -14.201 2.758 3.914 1.00 96.75 94 LYS A N 1
ATOM 660 C CA . LYS A 1 94 ? -14.231 3.232 2.526 1.00 96.75 94 LYS A CA 1
ATOM 661 C C . LYS A 1 94 ? -12.916 2.920 1.808 1.00 96.75 94 LYS A C 1
ATOM 663 O O . LYS A 1 94 ? -11.853 3.218 2.343 1.00 96.75 94 LYS A O 1
ATOM 668 N N . CYS A 1 95 ? -12.998 2.398 0.586 1.00 94.75 95 CYS A N 1
ATOM 669 C CA . CYS A 1 95 ? -11.873 2.348 -0.355 1.00 94.75 95 CYS A CA 1
ATOM 670 C C . CYS A 1 95 ? -11.697 3.720 -1.028 1.00 94.75 95 CYS A C 1
ATOM 672 O O . CYS A 1 95 ? -12.702 4.353 -1.373 1.00 94.75 95 CYS A O 1
ATOM 674 N N . VAL A 1 96 ? -10.457 4.191 -1.187 1.00 93.75 96 VAL A N 1
ATOM 675 C CA . VAL A 1 96 ? -10.161 5.462 -1.871 1.00 93.75 96 VAL A CA 1
ATOM 676 C C . VAL A 1 96 ? -9.378 5.192 -3.152 1.00 93.75 96 VAL A C 1
ATOM 678 O O . VAL A 1 96 ? -9.921 5.419 -4.229 1.00 93.75 96 VAL A O 1
ATOM 681 N N . ASP A 1 97 ? -8.168 4.655 -3.033 1.00 93.31 97 ASP A N 1
ATOM 682 C CA . ASP A 1 97 ? -7.275 4.327 -4.148 1.00 93.31 97 ASP A CA 1
ATOM 683 C C . ASP A 1 97 ? -6.355 3.144 -3.772 1.00 93.31 97 ASP A C 1
ATOM 685 O O . ASP A 1 97 ? -6.640 2.392 -2.831 1.00 93.31 97 ASP A O 1
ATOM 689 N N . GLY A 1 98 ? -5.286 2.927 -4.544 1.00 95.75 98 GLY A N 1
ATOM 690 C CA . GLY A 1 98 ? -4.376 1.800 -4.371 1.00 95.75 98 GLY A CA 1
ATOM 691 C C . GLY A 1 98 ? -3.596 1.813 -3.052 1.00 95.75 98 GLY A C 1
ATOM 692 O O . GLY A 1 98 ? -3.248 0.739 -2.557 1.00 95.75 98 GLY A O 1
ATOM 693 N N . ASP A 1 99 ? -3.389 2.974 -2.433 1.00 96.50 99 ASP A N 1
ATOM 694 C CA . ASP A 1 99 ? -2.584 3.122 -1.218 1.00 96.50 99 ASP A CA 1
ATOM 695 C C . ASP A 1 99 ? -3.276 3.893 -0.083 1.00 96.50 99 ASP A C 1
ATOM 697 O O . ASP A 1 99 ? -2.687 4.127 0.979 1.00 96.50 99 ASP A O 1
ATOM 701 N N . THR A 1 100 ? -4.538 4.263 -0.281 1.00 96.62 100 THR A N 1
ATOM 702 C CA . THR A 1 100 ? -5.344 5.003 0.677 1.00 96.62 100 THR A CA 1
ATOM 703 C C . THR A 1 100 ? -6.697 4.323 0.891 1.00 96.62 100 THR A C 1
ATOM 705 O O . THR A 1 100 ? -7.457 4.007 -0.027 1.00 96.62 100 THR A O 1
ATOM 708 N N . ALA A 1 101 ? -7.050 4.142 2.162 1.00 98.19 101 ALA A N 1
ATOM 709 C CA . ALA A 1 101 ? -8.365 3.667 2.578 1.00 98.19 101 ALA A CA 1
ATOM 710 C C . ALA A 1 101 ? -8.768 4.297 3.913 1.00 98.19 101 ALA A C 1
ATOM 712 O O . ALA A 1 101 ? -7.945 4.850 4.643 1.00 98.19 101 ALA A O 1
ATOM 713 N N . HIS A 1 102 ? -10.056 4.241 4.238 1.00 98.38 102 HIS A N 1
ATOM 714 C CA . HIS A 1 102 ? -10.562 4.635 5.545 1.00 98.38 102 HIS A CA 1
ATOM 715 C C . HIS A 1 102 ? -10.913 3.396 6.358 1.00 98.38 102 HIS A C 1
ATOM 717 O O . HIS A 1 102 ? -11.664 2.536 5.887 1.00 98.38 102 HIS A O 1
ATOM 723 N N . PHE A 1 103 ? -10.454 3.351 7.603 1.00 98.44 103 PHE A N 1
ATOM 724 C CA . PHE A 1 103 ? -10.704 2.240 8.513 1.00 98.44 103 PHE A CA 1
ATOM 725 C C . PHE A 1 103 ? -11.352 2.700 9.808 1.00 98.44 103 PHE A C 1
ATOM 727 O O . PHE A 1 103 ? -11.118 3.815 10.265 1.00 98.44 103 PHE A O 1
ATOM 734 N N . ILE A 1 104 ? -12.146 1.825 10.417 1.00 97.94 104 ILE A N 1
ATOM 735 C CA . ILE A 1 104 ? -12.696 2.030 11.754 1.00 97.94 104 ILE A CA 1
ATOM 736 C C . ILE A 1 104 ? -11.856 1.244 12.759 1.00 97.94 104 ILE A C 1
ATOM 738 O O . ILE A 1 104 ? -11.755 0.021 12.646 1.00 97.94 104 ILE A O 1
ATOM 742 N N . ILE A 1 105 ? -11.302 1.952 13.745 1.00 96.94 105 ILE A N 1
ATOM 743 C CA . ILE A 1 105 ? -10.580 1.399 14.899 1.00 96.94 105 ILE A CA 1
ATOM 744 C C . ILE A 1 105 ? -11.281 1.916 16.156 1.00 96.94 105 ILE A C 1
ATOM 746 O O . ILE A 1 105 ? -11.488 3.123 16.292 1.00 96.94 105 ILE A O 1
ATOM 750 N N . ASP A 1 106 ? -11.700 1.015 17.045 1.00 94.19 106 ASP A N 1
ATOM 751 C CA . ASP A 1 106 ? -12.402 1.351 18.295 1.00 94.19 106 ASP A CA 1
ATOM 752 C C . ASP A 1 106 ? -13.579 2.337 18.108 1.00 94.19 106 ASP A C 1
ATOM 754 O O . ASP A 1 106 ? -13.823 3.225 18.924 1.00 94.19 106 ASP A O 1
ATOM 758 N N . GLY A 1 107 ? -14.309 2.197 16.995 1.00 93.44 107 GLY A N 1
ATOM 759 C CA . GLY A 1 107 ? -15.467 3.031 16.650 1.00 93.44 107 GLY A CA 1
ATOM 760 C C . GLY A 1 107 ? -15.146 4.372 15.977 1.00 93.44 107 GLY A C 1
ATOM 761 O O . GLY A 1 107 ? -16.073 5.060 15.553 1.00 93.44 107 GLY A O 1
ATOM 762 N N . ASN A 1 108 ? -13.870 4.735 15.815 1.00 95.00 108 ASN A N 1
ATOM 763 C CA . ASN A 1 108 ? -13.447 5.971 15.150 1.00 95.00 108 ASN A CA 1
ATOM 764 C C . ASN A 1 108 ? -12.949 5.695 13.730 1.00 95.00 108 ASN A C 1
ATOM 766 O O . ASN A 1 108 ? -12.235 4.722 13.503 1.00 95.00 108 ASN A O 1
ATOM 770 N N . THR A 1 109 ? -13.311 6.556 12.774 1.00 96.81 109 THR A N 1
ATOM 771 C CA . THR A 1 109 ? -12.852 6.445 11.379 1.00 96.81 109 THR A CA 1
ATOM 772 C C . THR A 1 109 ? -11.540 7.200 11.181 1.00 96.81 109 THR A C 1
ATOM 774 O O . THR A 1 109 ? -11.476 8.401 11.436 1.00 96.81 109 THR A O 1
ATOM 777 N N . TYR A 1 110 ? -10.533 6.517 10.649 1.00 97.12 110 TYR A N 1
ATOM 778 C CA . TYR A 1 110 ? -9.224 7.063 10.312 1.00 97.12 110 TYR A CA 1
ATOM 779 C C . TYR A 1 110 ? -9.015 6.990 8.805 1.00 97.12 110 TYR A C 1
ATOM 781 O O . TYR A 1 110 ? -9.218 5.938 8.200 1.00 97.12 110 TYR A O 1
ATOM 789 N N . LYS A 1 111 ? -8.594 8.103 8.199 1.00 97.81 111 LYS A N 1
ATOM 790 C CA . LYS A 1 111 ? -7.997 8.071 6.861 1.00 97.81 111 LYS A CA 1
ATOM 791 C C . LYS A 1 111 ? -6.612 7.469 7.009 1.00 97.81 111 LYS A C 1
ATOM 793 O O . LYS A 1 111 ? -5.887 7.890 7.905 1.00 97.81 111 LYS A O 1
ATOM 798 N N . SER A 1 112 ? -6.238 6.530 6.159 1.00 97.56 112 SER A N 1
ATOM 799 C CA . SER A 1 112 ? -4.983 5.807 6.309 1.00 97.56 112 SER A CA 1
ATOM 800 C C . SER A 1 112 ? -4.204 5.798 5.010 1.00 97.56 112 SER A C 1
ATOM 802 O O . SER A 1 112 ? -4.769 5.465 3.973 1.00 97.56 112 SER A O 1
ATOM 804 N N . ARG A 1 113 ? -2.918 6.150 5.092 1.00 96.62 113 ARG A N 1
ATOM 805 C CA . ARG A 1 113 ? -1.963 6.049 3.987 1.00 96.62 113 ARG A CA 1
ATOM 806 C C . ARG A 1 113 ? -1.093 4.826 4.216 1.00 96.62 113 ARG A C 1
ATOM 808 O O . ARG A 1 113 ? -0.530 4.634 5.299 1.00 96.62 113 ARG A O 1
ATOM 815 N N . PHE A 1 114 ? -1.023 3.985 3.200 1.00 96.75 114 PHE A N 1
ATOM 816 C CA . PHE A 1 114 ? -0.319 2.721 3.269 1.00 96.75 114 PHE A CA 1
ATOM 817 C C . PHE A 1 114 ? 1.165 3.012 3.165 1.00 96.75 114 PHE A C 1
ATOM 819 O O . PHE A 1 114 ? 1.609 3.720 2.269 1.00 96.75 114 PHE A O 1
ATOM 826 N N . LEU A 1 115 ? 1.929 2.515 4.126 1.00 95.75 115 LEU A N 1
ATOM 827 C CA . LEU A 1 115 ? 3.347 2.816 4.202 1.00 95.75 115 LEU A CA 1
ATOM 828 C C . LEU A 1 115 ? 4.112 2.288 2.988 1.00 95.75 115 LEU A C 1
ATOM 830 O O . LEU A 1 115 ? 3.759 1.254 2.423 1.00 95.75 115 LEU A O 1
ATOM 834 N N . TYR A 1 116 ? 5.193 2.996 2.659 1.00 95.12 116 TYR A N 1
ATOM 835 C CA . TYR A 1 116 ? 6.245 2.619 1.714 1.00 95.12 116 TYR A CA 1
ATOM 836 C C . TYR A 1 116 ? 5.887 2.579 0.225 1.00 95.12 116 TYR A C 1
ATOM 838 O O . TYR A 1 116 ? 6.781 2.784 -0.586 1.00 95.12 116 TYR A O 1
ATOM 846 N N . ILE A 1 117 ? 4.632 2.360 -0.157 1.00 95.94 117 ILE A N 1
ATOM 847 C CA . ILE A 1 117 ? 4.221 2.260 -1.567 1.00 95.94 117 ILE A CA 1
ATOM 848 C C . ILE A 1 117 ? 3.591 3.554 -2.080 1.00 95.94 117 ILE A C 1
ATOM 850 O O . ILE A 1 117 ? 2.976 4.285 -1.308 1.00 95.94 117 ILE A O 1
ATOM 854 N N . ASP A 1 118 ? 3.709 3.816 -3.375 1.00 95.12 118 ASP A N 1
ATOM 855 C CA . ASP A 1 118 ? 2.957 4.842 -4.099 1.00 95.12 118 ASP A CA 1
ATOM 856 C C . ASP A 1 118 ? 2.316 4.194 -5.327 1.00 95.12 118 ASP A C 1
ATOM 858 O O . ASP A 1 118 ? 3.007 3.577 -6.146 1.00 95.12 118 ASP A O 1
ATOM 862 N N . THR A 1 119 ? 0.989 4.235 -5.406 1.00 95.44 119 THR A N 1
ATOM 863 C CA . THR A 1 119 ? 0.236 3.647 -6.526 1.00 95.44 119 THR A CA 1
ATOM 864 C C . THR A 1 119 ? -0.198 4.730 -7.504 1.00 95.44 119 THR A C 1
ATOM 866 O O . THR A 1 119 ? -0.479 5.830 -7.036 1.00 95.44 119 THR A O 1
ATOM 869 N N . PRO A 1 120 ? -0.346 4.425 -8.809 1.00 91.75 120 PRO A N 1
ATOM 870 C CA . PRO A 1 120 ? -0.887 5.394 -9.755 1.00 91.75 120 PRO A CA 1
ATOM 871 C C . PRO A 1 120 ? -2.228 5.959 -9.273 1.00 91.75 120 PRO A C 1
ATOM 873 O O . PRO A 1 120 ? -3.093 5.226 -8.776 1.00 91.75 120 PRO A O 1
ATOM 876 N N . GLU A 1 121 ? -2.401 7.265 -9.413 1.00 85.00 121 GLU A N 1
ATOM 877 C CA . GLU A 1 121 ? -3.561 7.978 -8.894 1.00 85.00 121 GLU A CA 1
ATOM 878 C C . GLU A 1 121 ? -4.849 7.594 -9.646 1.00 85.00 121 GLU A C 1
ATOM 880 O O . GLU A 1 121 ? -4.871 7.377 -10.862 1.00 85.00 121 GLU A O 1
ATOM 885 N N . SER A 1 122 ? -5.960 7.492 -8.905 1.00 80.75 122 SER A N 1
ATOM 886 C CA . SER A 1 122 ? -7.276 7.076 -9.436 1.00 80.75 122 SER A CA 1
ATOM 887 C C . SER A 1 122 ? -8.423 8.026 -9.099 1.00 80.75 122 SER A C 1
ATOM 889 O O . SER A 1 122 ? -9.578 7.758 -9.434 1.00 80.75 122 SER A O 1
ATOM 891 N N . THR A 1 123 ? -8.128 9.137 -8.421 1.00 79.69 123 THR A N 1
ATOM 892 C CA . THR A 1 123 ? -9.150 10.056 -7.910 1.00 79.69 123 THR A CA 1
ATOM 893 C C . THR A 1 123 ? -9.031 11.447 -8.524 1.00 79.69 123 THR A C 1
ATOM 895 O O . THR A 1 123 ? -9.779 11.781 -9.441 1.00 79.69 123 THR A O 1
ATOM 898 N N . ASN A 1 124 ? -8.125 12.281 -8.011 1.00 74.44 124 ASN A N 1
ATOM 899 C CA . ASN A 1 124 ? -7.949 13.663 -8.468 1.00 74.44 124 ASN A CA 1
ATOM 900 C C . ASN A 1 124 ? -7.214 13.728 -9.807 1.00 74.44 124 ASN A C 1
ATOM 902 O O . ASN A 1 124 ? -7.531 14.562 -10.654 1.00 74.44 124 ASN A O 1
ATOM 906 N N . GLU A 1 125 ? -6.252 12.831 -9.980 1.00 78.00 125 GLU A N 1
ATOM 907 C CA . GLU A 1 125 ? -5.548 12.578 -11.225 1.00 78.00 125 GLU A CA 1
ATOM 908 C C . GLU A 1 125 ? -5.856 11.129 -11.609 1.00 78.00 125 GLU A C 1
ATOM 910 O O . GLU A 1 125 ? -5.961 10.265 -10.740 1.00 78.00 125 GLU A O 1
ATOM 915 N N . ILE A 1 126 ? -6.131 10.889 -12.891 1.00 87.06 126 ILE A N 1
ATOM 916 C CA . ILE A 1 126 ? -6.431 9.550 -13.402 1.00 87.06 126 ILE A CA 1
ATOM 917 C C . ILE A 1 126 ? -5.224 9.104 -14.206 1.00 87.06 126 ILE A C 1
ATOM 919 O O . ILE A 1 126 ? -5.036 9.532 -15.349 1.00 87.06 126 ILE A O 1
ATOM 923 N N . GLU A 1 127 ? -4.411 8.258 -13.594 1.00 86.06 127 GLU A N 1
ATOM 924 C CA . GLU A 1 127 ? -3.209 7.707 -14.197 1.00 86.06 127 GLU A CA 1
ATOM 925 C C . GLU A 1 127 ? -3.464 6.289 -14.729 1.00 86.06 127 GLU A C 1
ATOM 927 O O . GLU A 1 127 ? -4.342 5.568 -14.235 1.00 86.06 127 GLU A O 1
ATOM 932 N N . PRO A 1 128 ? -2.723 5.848 -15.763 1.00 90.31 128 PRO A N 1
ATOM 933 C CA . PRO A 1 128 ? -2.766 4.458 -16.194 1.00 90.31 128 PRO A CA 1
ATOM 934 C C . PRO A 1 128 ? -2.488 3.514 -15.017 1.00 90.31 128 PRO A C 1
ATOM 936 O O . PRO A 1 128 ? -1.517 3.715 -14.296 1.00 90.31 128 PRO A O 1
ATOM 939 N N . TYR A 1 129 ? -3.299 2.461 -14.875 1.00 93.19 129 TYR A N 1
ATOM 940 C CA . TYR A 1 129 ? -3.265 1.484 -13.774 1.00 93.19 129 TYR A CA 1
ATOM 941 C C . TYR A 1 129 ? -3.798 1.967 -12.417 1.00 93.19 129 TYR A C 1
ATOM 943 O O . TYR A 1 129 ? -3.861 1.164 -11.483 1.00 93.19 129 TYR A O 1
ATOM 951 N N . GLY A 1 130 ? -4.235 3.225 -12.288 1.00 92.75 130 GLY A N 1
ATOM 952 C CA . GLY A 1 130 ? -4.755 3.729 -11.016 1.00 92.75 130 GLY A CA 1
ATOM 953 C C . GLY A 1 130 ? -6.060 3.054 -10.598 1.00 92.75 130 GLY A C 1
ATOM 954 O O . GLY A 1 130 ? -6.220 2.647 -9.444 1.00 92.75 130 GLY A O 1
ATOM 955 N N . GLN A 1 131 ? -6.993 2.868 -11.538 1.00 93.25 131 GLN A N 1
ATOM 956 C CA . GLN A 1 131 ? -8.253 2.178 -11.246 1.00 93.25 131 GLN A CA 1
ATOM 957 C C . GLN A 1 131 ? -8.003 0.714 -10.868 1.00 93.25 131 GLN A C 1
ATOM 959 O O . GLN A 1 131 ? -8.586 0.213 -9.912 1.00 93.25 131 GLN A O 1
ATOM 964 N N . GLU A 1 132 ? -7.093 0.044 -11.570 1.00 95.44 132 GLU A N 1
ATOM 965 C CA . GLU A 1 132 ? -6.697 -1.333 -11.301 1.00 95.44 132 GLU A CA 1
ATOM 966 C C . GLU A 1 132 ? -6.058 -1.482 -9.913 1.00 95.44 132 GLU A C 1
ATOM 968 O O . GLU A 1 132 ? -6.357 -2.445 -9.203 1.00 95.44 132 GLU A O 1
ATOM 973 N N . ALA A 1 133 ? -5.225 -0.523 -9.494 1.00 96.69 133 ALA A N 1
ATOM 974 C CA . ALA A 1 133 ? -4.658 -0.475 -8.148 1.00 96.69 133 ALA A CA 1
ATOM 975 C C . ALA A 1 133 ? -5.747 -0.282 -7.078 1.00 96.69 133 ALA A C 1
ATOM 977 O O . ALA A 1 133 ? -5.779 -1.016 -6.087 1.00 96.69 133 ALA A O 1
ATOM 978 N N . SER A 1 134 ? -6.683 0.645 -7.304 1.00 96.25 134 SER A N 1
ATOM 979 C CA . SER A 1 134 ? -7.824 0.892 -6.410 1.00 96.25 134 SER A CA 1
ATOM 980 C C . SER A 1 134 ? -8.725 -0.341 -6.266 1.00 96.25 134 SER A C 1
ATOM 982 O O . SER A 1 134 ? -9.043 -0.770 -5.150 1.00 96.25 134 SER A O 1
ATOM 984 N N . ASP A 1 135 ? -9.069 -0.983 -7.384 1.00 96.81 135 ASP A N 1
ATOM 985 C CA . ASP A 1 135 ? -9.897 -2.189 -7.419 1.00 96.81 135 ASP A CA 1
ATOM 986 C C . ASP A 1 135 ? -9.201 -3.371 -6.739 1.00 96.81 135 ASP A C 1
ATOM 988 O O . ASP A 1 135 ? -9.843 -4.124 -5.994 1.00 96.81 135 ASP A O 1
ATOM 992 N N . PHE A 1 136 ? -7.886 -3.521 -6.946 1.00 98.00 136 PHE A N 1
ATOM 993 C CA . PHE A 1 136 ? -7.074 -4.520 -6.256 1.00 98.00 136 PHE A CA 1
ATOM 994 C C . PHE A 1 136 ? -7.129 -4.307 -4.746 1.00 98.00 136 PHE A C 1
ATOM 996 O O . PHE A 1 136 ? -7.463 -5.236 -4.008 1.00 98.00 136 PHE A O 1
ATOM 1003 N N . THR A 1 137 ? -6.854 -3.086 -4.280 1.00 98.00 137 THR A N 1
ATOM 1004 C CA . THR A 1 137 ? -6.874 -2.742 -2.856 1.00 98.00 137 THR A CA 1
ATOM 1005 C C . THR A 1 137 ? -8.239 -2.997 -2.248 1.00 98.00 137 THR A C 1
ATOM 1007 O O . THR A 1 137 ? -8.345 -3.688 -1.235 1.00 98.00 137 THR A O 1
ATOM 1010 N N . CYS A 1 138 ? -9.305 -2.528 -2.890 1.00 97.50 138 CYS A N 1
ATOM 1011 C CA . CYS A 1 138 ? -10.646 -2.730 -2.371 1.00 97.50 138 CYS A CA 1
ATOM 1012 C C . CYS A 1 138 ? -11.023 -4.217 -2.328 1.00 97.50 138 CYS A C 1
ATOM 1014 O O . CYS A 1 138 ? -11.568 -4.699 -1.333 1.00 97.50 138 CYS A O 1
ATOM 1016 N N . SER A 1 139 ? -10.670 -4.980 -3.365 1.00 97.50 139 SER A N 1
ATOM 1017 C CA . SER A 1 139 ? -10.891 -6.427 -3.398 1.00 97.50 139 SER A CA 1
ATOM 1018 C C . SER A 1 139 ? -10.085 -7.154 -2.325 1.00 97.50 139 SER A C 1
ATOM 1020 O O . SER A 1 139 ? -10.603 -8.078 -1.708 1.00 97.50 139 SER A O 1
ATOM 1022 N N . PHE A 1 140 ? -8.840 -6.744 -2.077 1.00 97.81 140 PHE A N 1
ATOM 1023 C CA . PHE A 1 140 ? -7.966 -7.317 -1.056 1.00 97.81 140 PHE A CA 1
ATOM 1024 C C . PHE A 1 140 ? -8.513 -7.096 0.355 1.00 97.81 140 PHE A C 1
ATOM 1026 O O . PHE A 1 140 ? -8.650 -8.045 1.125 1.00 97.81 140 PHE A O 1
ATOM 1033 N N . LEU A 1 141 ? -8.902 -5.861 0.678 1.00 97.88 141 LEU A N 1
ATOM 1034 C CA . LEU A 1 141 ? -9.398 -5.488 2.007 1.00 97.88 141 LEU A CA 1
ATOM 1035 C C . LEU A 1 141 ? -10.719 -6.179 2.373 1.00 97.88 141 LEU A C 1
ATOM 1037 O O . LEU A 1 141 ? -10.992 -6.387 3.551 1.00 97.88 141 LEU A O 1
ATOM 1041 N N . ASN A 1 142 ? -11.516 -6.588 1.384 1.00 96.88 142 ASN A N 1
ATOM 1042 C CA . ASN A 1 142 ? -12.768 -7.313 1.604 1.00 96.88 142 ASN A CA 1
ATOM 1043 C C . ASN A 1 142 ? -12.593 -8.836 1.800 1.00 96.88 142 ASN A C 1
ATOM 1045 O O . ASN A 1 142 ? -13.581 -9.537 2.015 1.00 96.88 142 ASN A O 1
ATOM 1049 N N . GLN A 1 143 ? -11.369 -9.380 1.738 1.00 93.81 143 GLN A N 1
ATOM 1050 C CA . GLN A 1 143 ? -11.129 -10.833 1.829 1.00 93.81 143 GLN A CA 1
ATOM 1051 C C . GLN A 1 143 ? -11.145 -11.395 3.257 1.00 93.81 143 GLN A C 1
ATOM 1053 O O . GLN A 1 143 ? -11.151 -12.617 3.432 1.00 93.81 143 GLN A O 1
ATOM 1058 N N . GLY A 1 144 ? -11.145 -10.554 4.292 1.00 92.62 144 GLY A N 1
ATOM 1059 C CA . GLY A 1 144 ? -11.254 -11.040 5.664 1.00 92.62 144 GLY A CA 1
ATOM 1060 C C . GLY A 1 144 ? -10.850 -10.032 6.725 1.00 92.62 144 GLY A C 1
ATOM 1061 O O . GLY A 1 144 ? -11.171 -8.851 6.635 1.00 92.62 144 GLY A O 1
ATOM 1062 N N . ASN A 1 145 ? -10.187 -10.528 7.768 1.00 96.94 145 ASN A N 1
ATOM 1063 C CA . ASN A 1 145 ? -9.896 -9.743 8.960 1.00 96.94 145 ASN A CA 1
ATOM 1064 C C . ASN A 1 145 ? -8.749 -8.770 8.699 1.00 96.94 145 ASN A C 1
ATOM 1066 O O . ASN A 1 145 ? -7.629 -9.200 8.416 1.00 96.94 145 ASN A O 1
ATOM 1070 N N . ILE A 1 146 ? -9.030 -7.476 8.853 1.00 98.62 146 ILE A N 1
ATOM 1071 C CA . ILE A 1 146 ? -8.049 -6.410 8.668 1.00 98.62 146 ILE A CA 1
ATOM 1072 C C . ILE A 1 146 ? -7.320 -6.146 9.987 1.00 98.62 146 ILE A C 1
ATOM 1074 O O . ILE A 1 146 ? -7.934 -5.920 11.035 1.00 98.62 146 ILE A O 1
ATOM 1078 N N . THR A 1 147 ? -5.992 -6.138 9.922 1.00 98.56 147 THR A N 1
ATOM 1079 C CA . THR A 1 147 ? -5.119 -5.647 10.990 1.00 98.56 147 THR A CA 1
ATOM 1080 C C . THR A 1 147 ? -4.249 -4.524 10.448 1.00 98.56 147 THR A C 1
ATOM 1082 O O . THR A 1 147 ? -3.586 -4.679 9.425 1.00 98.56 147 THR A O 1
ATOM 1085 N N . LEU A 1 148 ? -4.240 -3.395 11.146 1.00 98.31 148 LEU A N 1
ATOM 1086 C CA . LEU A 1 148 ? -3.407 -2.243 10.826 1.00 98.31 148 LEU A CA 1
ATOM 1087 C C . LEU A 1 148 ? -2.230 -2.201 11.787 1.00 98.31 148 LEU A C 1
ATOM 1089 O O . LEU A 1 148 ? -2.424 -2.231 13.000 1.00 98.31 148 LEU A O 1
ATOM 1093 N N . GLU A 1 149 ? -1.016 -2.120 11.262 1.00 97.81 149 GLU A N 1
ATOM 1094 C CA . GLU A 1 149 ? 0.193 -1.953 12.061 1.00 97.81 149 GLU A CA 1
ATOM 1095 C C . GLU A 1 149 ? 0.803 -0.583 11.794 1.00 97.81 149 GLU A C 1
ATOM 1097 O O . GLU A 1 149 ? 1.249 -0.295 10.687 1.00 97.81 149 GLU A O 1
ATOM 1102 N N . THR A 1 150 ? 0.828 0.266 12.814 1.00 95.81 150 THR A N 1
ATOM 1103 C CA . THR A 1 150 ? 1.468 1.581 12.730 1.00 95.81 150 THR A CA 1
ATOM 1104 C C . THR A 1 150 ? 2.988 1.426 12.807 1.00 95.81 150 THR A C 1
ATOM 1106 O O . THR A 1 150 ? 3.501 0.568 13.532 1.00 95.81 150 THR A O 1
ATOM 1109 N N . ASP A 1 151 ? 3.737 2.256 12.085 1.00 92.62 151 ASP A N 1
ATOM 1110 C CA . ASP A 1 151 ? 5.203 2.176 12.022 1.00 92.62 151 ASP A CA 1
ATOM 1111 C C . ASP A 1 151 ? 5.825 3.541 11.676 1.00 92.62 151 ASP A C 1
ATOM 1113 O O . ASP A 1 151 ? 5.126 4.457 11.247 1.00 92.62 151 ASP A O 1
ATOM 1117 N N . GLY A 1 152 ? 7.138 3.684 11.872 1.00 88.62 152 GLY A N 1
ATOM 1118 C CA . GLY A 1 152 ? 7.881 4.926 11.634 1.00 88.62 152 GLY A CA 1
ATOM 1119 C C . GLY A 1 152 ? 8.012 5.836 12.863 1.00 88.62 152 GLY A C 1
ATOM 1120 O O . GLY A 1 152 ? 7.776 5.431 14.000 1.00 88.62 152 GLY A O 1
ATOM 1121 N N . SER A 1 153 ? 8.458 7.079 12.650 1.00 88.12 153 SER A N 1
ATOM 1122 C CA . SER A 1 153 ? 8.630 8.072 13.728 1.00 88.12 153 SER A CA 1
ATOM 1123 C C . SER A 1 153 ? 7.375 8.888 14.022 1.00 88.12 153 SER A C 1
ATOM 1125 O O . SER A 1 153 ? 7.251 9.454 15.106 1.00 88.12 153 SER A O 1
ATOM 1127 N N . GLU A 1 154 ? 6.469 8.975 13.053 1.00 90.31 154 GLU A N 1
ATOM 1128 C CA . GLU A 1 154 ? 5.233 9.746 13.127 1.00 90.31 154 GLU A CA 1
ATOM 1129 C C . GLU A 1 154 ? 4.051 8.792 12.964 1.00 90.31 154 GLU A C 1
ATOM 1131 O O . GLU A 1 154 ? 4.130 7.809 12.234 1.00 90.31 154 GLU A O 1
ATOM 1136 N N . LEU A 1 155 ? 2.965 9.054 13.687 1.00 92.81 155 LEU A N 1
ATOM 1137 C CA . LEU A 1 155 ? 1.743 8.252 13.602 1.00 92.81 155 LEU A CA 1
ATOM 1138 C C . LEU A 1 155 ? 0.856 8.684 12.426 1.00 92.81 155 LEU A C 1
ATOM 1140 O O . LEU A 1 155 ? 0.157 7.863 11.834 1.00 92.81 155 LEU A O 1
ATOM 1144 N N . TYR A 1 156 ? 0.900 9.974 12.103 1.00 93.38 156 TYR A N 1
ATOM 1145 C CA . TYR A 1 156 ? 0.135 10.600 11.037 1.00 93.38 156 TYR A CA 1
ATOM 1146 C C . TYR A 1 156 ? 1.076 11.360 10.115 1.00 93.38 156 TYR A C 1
ATOM 1148 O O . TYR A 1 156 ? 2.090 11.885 10.572 1.00 93.38 156 TYR A O 1
ATOM 1156 N N . ASP A 1 157 ? 0.722 11.445 8.838 1.00 91.69 157 ASP A N 1
ATOM 1157 C CA . ASP A 1 157 ? 1.388 12.358 7.918 1.00 91.69 157 ASP A CA 1
ATOM 1158 C C . ASP A 1 157 ? 0.892 13.809 8.081 1.00 91.69 157 ASP A C 1
ATOM 1160 O O . ASP A 1 157 ? -0.009 14.122 8.859 1.00 91.69 157 ASP A O 1
ATOM 1164 N N . LYS A 1 158 ? 1.462 14.718 7.283 1.00 91.50 158 LYS A N 1
ATOM 1165 C CA . LYS A 1 158 ? 1.082 16.142 7.240 1.00 91.50 158 LYS A CA 1
ATOM 1166 C C . LYS A 1 158 ? -0.362 16.418 6.773 1.00 91.50 158 LYS A C 1
ATOM 1168 O O . LYS A 1 158 ? -0.759 17.581 6.750 1.00 91.50 158 LYS A O 1
ATOM 1173 N N . TYR A 1 159 ? -1.102 15.398 6.335 1.00 90.75 159 TYR A N 1
ATOM 1174 C CA . TYR A 1 159 ? -2.495 15.472 5.884 1.00 90.75 159 TYR A CA 1
ATOM 1175 C C . TYR A 1 159 ? -3.457 14.776 6.860 1.00 90.75 159 TYR A C 1
ATOM 1177 O O . TYR A 1 159 ? -4.602 14.493 6.495 1.00 90.75 159 TYR A O 1
ATOM 1185 N N . ASP A 1 160 ? -2.993 14.487 8.079 1.00 93.31 160 ASP A N 1
ATOM 1186 C CA . ASP A 1 160 ? -3.737 13.783 9.123 1.00 93.31 160 ASP A CA 1
ATOM 1187 C C . ASP A 1 160 ? -4.176 12.362 8.709 1.00 93.31 160 ASP A C 1
ATOM 1189 O O . ASP A 1 160 ? -5.193 11.846 9.182 1.00 93.31 160 ASP A O 1
ATOM 1193 N N . ARG A 1 161 ? -3.420 11.701 7.817 1.00 95.81 161 ARG A N 1
ATOM 1194 C CA . ARG A 1 161 ? -3.634 10.286 7.476 1.00 95.81 161 ARG A CA 1
ATOM 1195 C C . ARG A 1 161 ? -2.778 9.401 8.369 1.00 95.81 161 ARG A C 1
ATOM 1197 O O . ARG A 1 161 ? -1.576 9.612 8.494 1.00 95.81 161 ARG A O 1
ATOM 1204 N N . LEU A 1 162 ? -3.398 8.392 8.966 1.00 96.56 162 LEU A N 1
ATOM 1205 C CA . LEU A 1 162 ? -2.743 7.378 9.781 1.00 96.56 162 LEU A CA 1
ATOM 1206 C C . LEU A 1 162 ? -1.800 6.538 8.910 1.00 96.56 162 LEU A C 1
ATOM 1208 O O . LEU A 1 162 ? -2.228 5.965 7.906 1.00 96.56 162 LEU A O 1
ATOM 1212 N N . LEU A 1 163 ? -0.537 6.443 9.309 1.00 95.75 163 LEU A N 1
ATOM 1213 C CA . LEU A 1 163 ? 0.492 5.694 8.592 1.00 95.75 163 LEU A CA 1
ATOM 1214 C C . LEU A 1 163 ? 0.483 4.223 9.017 1.00 95.75 163 LEU A C 1
ATOM 1216 O O . LEU A 1 163 ? 0.725 3.914 10.187 1.00 95.75 163 LEU A O 1
ATOM 1220 N N . VAL A 1 164 ? 0.176 3.316 8.083 1.00 97.19 164 VAL A N 1
ATOM 1221 C CA . VAL A 1 164 ? -0.073 1.901 8.410 1.00 97.19 164 VAL A CA 1
ATOM 1222 C C . VAL A 1 164 ? 0.479 0.906 7.391 1.00 97.19 164 VAL A C 1
ATOM 1224 O O . VAL A 1 164 ? 0.406 1.099 6.178 1.00 97.19 164 VAL A O 1
ATOM 1227 N N . TRP A 1 165 ? 0.947 -0.225 7.904 1.00 98.06 165 TRP A N 1
ATOM 1228 C CA . TRP A 1 165 ? 1.014 -1.497 7.193 1.00 98.06 165 TRP A CA 1
ATOM 1229 C C . TRP A 1 165 ? -0.330 -2.209 7.302 1.00 98.06 165 TRP A C 1
ATOM 1231 O O . TRP A 1 165 ? -0.907 -2.269 8.393 1.00 98.06 165 TRP A O 1
ATOM 1241 N N . VAL A 1 166 ? -0.839 -2.739 6.191 1.00 98.56 166 VAL A N 1
ATOM 1242 C CA . VAL A 1 166 ? -2.191 -3.302 6.144 1.00 98.56 166 VAL A CA 1
ATOM 1243 C C . VAL A 1 166 ? -2.132 -4.801 5.914 1.00 98.56 166 VAL A C 1
ATOM 1245 O O . VAL A 1 166 ? -1.595 -5.271 4.916 1.00 98.56 166 VAL A O 1
ATOM 1248 N N . TRP A 1 167 ? -2.718 -5.552 6.839 1.00 98.69 167 TRP A N 1
ATOM 1249 C CA . TRP A 1 167 ? -2.740 -7.008 6.817 1.00 98.69 167 TRP A CA 1
ATOM 1250 C C . TRP A 1 167 ? -4.166 -7.517 6.653 1.00 98.69 167 TRP A C 1
ATOM 1252 O O . TRP A 1 167 ? -5.059 -7.060 7.366 1.00 98.69 167 TRP A O 1
ATOM 1262 N N . VAL A 1 168 ? -4.367 -8.501 5.777 1.00 98.38 168 VAL A N 1
ATOM 1263 C CA . VAL A 1 168 ? -5.633 -9.239 5.651 1.00 98.38 168 VAL A CA 1
ATOM 1264 C C . VAL A 1 168 ? -5.346 -10.729 5.751 1.00 98.38 168 VAL A C 1
ATOM 1266 O O . VAL A 1 168 ? -4.634 -11.270 4.909 1.00 98.38 168 VAL A O 1
ATOM 1269 N N . ASN A 1 169 ? -5.893 -11.398 6.772 1.00 93.88 169 ASN A N 1
ATOM 1270 C CA . ASN A 1 169 ? -5.686 -12.838 7.013 1.00 93.88 169 ASN A CA 1
ATOM 1271 C C . ASN A 1 169 ? -4.201 -13.268 6.893 1.00 93.88 169 ASN A C 1
ATOM 1273 O O . ASN A 1 169 ? -3.894 -14.240 6.207 1.00 93.88 169 ASN A O 1
ATOM 1277 N N . ASP A 1 170 ? -3.286 -12.505 7.497 1.00 93.50 170 ASP A N 1
ATOM 1278 C CA . ASP A 1 170 ? -1.824 -12.716 7.487 1.00 93.50 170 ASP A CA 1
ATOM 1279 C C . ASP A 1 170 ? -1.072 -12.376 6.188 1.00 93.50 170 ASP A C 1
ATOM 1281 O O . ASP A 1 170 ? 0.143 -12.558 6.122 1.00 93.50 170 ASP A O 1
ATOM 1285 N N . LYS A 1 171 ? -1.741 -11.818 5.175 1.00 98.06 171 LYS A N 1
ATOM 1286 C CA . LYS A 1 171 ? -1.077 -11.285 3.976 1.00 98.06 171 LYS A CA 1
ATOM 1287 C C . LYS A 1 171 ? -0.867 -9.782 4.080 1.00 98.06 171 LYS A C 1
ATOM 1289 O O . LYS A 1 171 ? -1.809 -9.060 4.414 1.00 98.06 171 LYS A O 1
ATOM 1294 N N . LEU A 1 172 ? 0.335 -9.317 3.748 1.00 98.50 172 LEU A N 1
ATOM 1295 C CA . LEU A 1 172 ? 0.662 -7.895 3.677 1.00 98.50 172 LEU A CA 1
ATOM 1296 C C . LEU A 1 172 ? 0.149 -7.314 2.355 1.00 98.50 172 LEU A C 1
ATOM 1298 O O . LEU A 1 172 ? 0.625 -7.687 1.285 1.00 98.50 172 LEU A O 1
ATOM 1302 N N . HIS A 1 173 ? -0.798 -6.376 2.421 1.00 98.62 173 HIS A N 1
ATOM 1303 C CA . HIS A 1 173 ? -1.366 -5.719 1.237 1.00 98.62 173 HIS A CA 1
ATOM 1304 C C . HIS A 1 173 ? -0.275 -5.121 0.350 1.00 98.62 173 HIS A C 1
ATOM 1306 O O . HIS A 1 173 ? -0.245 -5.401 -0.846 1.00 98.62 173 HIS A O 1
ATOM 1312 N N . GLN A 1 174 ? 0.644 -4.356 0.948 1.00 98.19 174 GLN A N 1
ATOM 1313 C CA . GLN A 1 174 ? 1.706 -3.669 0.220 1.00 98.19 174 GLN A CA 1
ATOM 1314 C C . GLN A 1 174 ? 2.627 -4.623 -0.546 1.00 98.19 174 GLN A C 1
ATOM 1316 O O . GLN A 1 174 ? 3.101 -4.277 -1.625 1.00 98.19 174 GLN A O 1
ATOM 1321 N N . GLU A 1 175 ? 2.860 -5.832 -0.037 1.00 98.56 175 GLU A N 1
ATOM 1322 C CA . GLU A 1 175 ? 3.599 -6.865 -0.765 1.00 98.56 175 GLU A CA 1
ATOM 1323 C C . GLU A 1 175 ? 2.782 -7.366 -1.965 1.00 98.56 175 GLU A C 1
ATOM 1325 O O . GLU A 1 175 ? 3.278 -7.406 -3.091 1.00 98.56 175 GLU A O 1
ATOM 1330 N N . GLU A 1 176 ? 1.514 -7.707 -1.741 1.00 98.56 176 GLU A N 1
ATOM 1331 C CA . GLU A 1 176 ? 0.638 -8.325 -2.740 1.00 98.56 176 GLU A CA 1
ATOM 1332 C C . GLU A 1 176 ? 0.322 -7.379 -3.912 1.00 98.56 176 GLU A C 1
ATOM 1334 O O . GLU A 1 176 ? 0.431 -7.784 -5.072 1.00 98.56 176 GLU A O 1
ATOM 1339 N N . ILE A 1 177 ? 0.011 -6.105 -3.641 1.00 98.44 177 ILE A N 1
ATOM 1340 C CA . ILE A 1 177 ? -0.231 -5.102 -4.695 1.00 98.44 177 ILE A CA 1
ATOM 1341 C C . ILE A 1 177 ? 1.040 -4.798 -5.494 1.00 98.44 177 ILE A C 1
ATOM 1343 O O . ILE A 1 177 ? 1.005 -4.669 -6.720 1.00 98.44 177 ILE A O 1
ATOM 1347 N N . THR A 1 178 ? 2.194 -4.768 -4.822 1.00 98.44 178 THR A N 1
ATOM 1348 C CA . THR A 1 178 ? 3.484 -4.571 -5.487 1.00 98.44 178 THR A CA 1
ATOM 1349 C C . THR A 1 178 ? 3.808 -5.757 -6.390 1.00 98.44 178 THR A C 1
ATOM 1351 O O . THR A 1 178 ? 4.239 -5.575 -7.526 1.00 98.44 178 THR A O 1
ATOM 1354 N N . LYS A 1 179 ? 3.537 -6.983 -5.929 1.00 98.06 179 LYS A N 1
ATOM 1355 C CA . LYS A 1 179 ? 3.726 -8.218 -6.701 1.00 98.06 179 LYS A CA 1
ATOM 1356 C C . LYS A 1 179 ? 2.820 -8.282 -7.935 1.00 98.06 179 LYS A C 1
ATOM 1358 O O . LYS A 1 179 ? 3.220 -8.827 -8.968 1.00 98.06 179 LYS A O 1
ATOM 1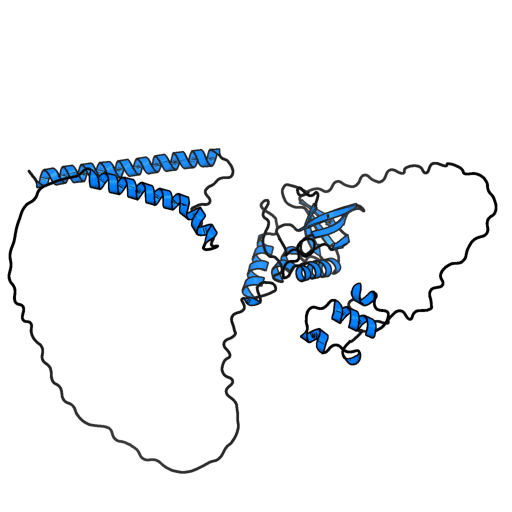363 N N . ALA A 1 180 ? 1.623 -7.701 -7.844 1.00 97.56 180 ALA A N 1
ATOM 1364 C CA . ALA A 1 180 ? 0.713 -7.521 -8.973 1.00 97.56 180 ALA A CA 1
ATOM 1365 C C . ALA A 1 180 ? 1.219 -6.493 -10.006 1.00 97.56 180 ALA A C 1
ATOM 1367 O O . ALA A 1 180 ? 0.684 -6.440 -11.112 1.00 97.56 180 ALA A O 1
ATOM 1368 N N . GLY A 1 181 ? 2.268 -5.726 -9.685 1.00 97.44 181 GLY A N 1
ATOM 1369 C CA . GLY A 1 181 ? 2.857 -4.724 -10.572 1.00 97.44 181 GLY A CA 1
ATOM 1370 C C . GLY A 1 181 ? 2.043 -3.434 -10.643 1.00 97.44 181 GLY A C 1
ATOM 1371 O O . GLY A 1 181 ? 2.007 -2.813 -11.701 1.00 97.44 181 GLY A O 1
ATOM 1372 N N . LEU A 1 182 ? 1.365 -3.071 -9.550 1.00 97.75 182 LEU A N 1
ATOM 1373 C CA . LEU A 1 182 ? 0.457 -1.917 -9.456 1.00 97.75 182 LEU A CA 1
ATOM 1374 C C . LEU A 1 182 ? 1.000 -0.795 -8.548 1.00 97.75 182 LEU A C 1
ATOM 1376 O O . LEU A 1 182 ? 0.246 0.064 -8.106 1.00 97.75 182 LEU A O 1
ATOM 1380 N N . VAL A 1 183 ? 2.301 -0.823 -8.247 1.00 96.94 183 VAL A N 1
ATOM 1381 C CA . VAL A 1 183 ? 3.013 0.206 -7.475 1.00 96.94 183 VAL A CA 1
ATOM 1382 C C . VAL A 1 183 ? 4.035 0.872 -8.389 1.00 96.94 183 VAL A C 1
ATOM 1384 O O . VAL A 1 183 ? 4.822 0.178 -9.041 1.00 96.94 183 VAL A O 1
ATOM 1387 N N . GLU A 1 184 ? 4.009 2.201 -8.433 1.00 92.62 184 GLU A N 1
ATOM 1388 C CA . GLU A 1 184 ? 4.856 3.020 -9.299 1.00 92.62 184 GLU A CA 1
ATOM 1389 C C . GLU A 1 184 ? 6.187 3.373 -8.629 1.00 92.62 184 GLU A C 1
ATOM 1391 O O . GLU A 1 184 ? 7.250 3.167 -9.222 1.00 92.62 184 GLU A O 1
ATOM 1396 N N . ASP A 1 185 ? 6.142 3.851 -7.385 1.00 91.62 185 ASP A N 1
ATOM 1397 C CA . ASP A 1 185 ? 7.325 4.284 -6.637 1.00 91.62 185 ASP A CA 1
ATOM 1398 C C . ASP A 1 185 ? 7.251 3.866 -5.159 1.00 91.62 185 ASP A C 1
ATOM 1400 O O . ASP A 1 185 ? 6.236 3.360 -4.670 1.00 91.62 185 ASP A O 1
ATOM 1404 N N . PHE A 1 186 ? 8.361 4.054 -4.443 1.00 89.94 186 PHE A N 1
ATOM 1405 C CA . PHE A 1 186 ? 8.440 3.855 -3.004 1.00 89.94 186 PHE A CA 1
ATOM 1406 C C . PHE A 1 186 ? 8.701 5.161 -2.267 1.00 89.94 186 PHE A C 1
ATOM 1408 O O . PHE A 1 186 ? 9.709 5.838 -2.488 1.00 89.94 186 PHE A O 1
ATOM 1415 N N . TYR A 1 187 ? 7.823 5.477 -1.317 1.00 75.94 187 TYR A N 1
ATOM 1416 C CA . TYR A 1 187 ? 7.965 6.661 -0.486 1.00 75.94 187 TYR A CA 1
ATOM 1417 C C . TYR A 1 187 ? 8.663 6.317 0.837 1.00 75.94 187 TYR A C 1
ATOM 1419 O O . TYR A 1 187 ? 8.090 5.719 1.749 1.00 75.94 187 TYR A O 1
ATOM 1427 N N . ASP A 1 188 ? 9.923 6.732 0.949 1.00 68.75 188 ASP A N 1
ATOM 1428 C CA . ASP A 1 188 ? 10.788 6.502 2.108 1.00 68.75 188 ASP A CA 1
ATOM 1429 C C . ASP A 1 188 ? 10.793 7.735 3.042 1.00 68.75 188 ASP A C 1
ATOM 1431 O O . ASP A 1 188 ? 11.383 8.774 2.723 1.00 68.75 188 ASP A O 1
ATOM 1435 N N . TYR A 1 189 ? 10.143 7.633 4.212 1.00 65.06 189 TYR A N 1
ATOM 1436 C CA . TYR A 1 189 ? 10.324 8.588 5.321 1.00 65.06 189 TYR A CA 1
ATOM 1437 C C . TYR A 1 189 ? 11.268 8.071 6.427 1.00 65.06 189 TYR A C 1
ATOM 1439 O O . TYR A 1 189 ? 11.417 8.720 7.468 1.00 65.06 189 TYR A O 1
ATOM 1447 N N . GLY A 1 190 ? 11.937 6.936 6.232 1.00 70.69 190 GLY A N 1
ATOM 1448 C CA . GLY A 1 190 ? 12.820 6.297 7.199 1.00 70.69 190 GLY A CA 1
ATOM 1449 C C . GLY A 1 190 ? 12.928 4.789 6.975 1.00 70.69 190 GLY A C 1
ATOM 1450 O O . GLY A 1 190 ? 12.441 4.254 5.994 1.00 70.69 190 GLY A O 1
ATOM 1451 N N . SER A 1 191 ? 13.543 4.094 7.934 1.00 76.75 191 SER A N 1
ATOM 1452 C CA . SER A 1 191 ? 13.565 2.630 7.910 1.00 76.75 191 SER A CA 1
ATOM 1453 C C . SER A 1 191 ? 12.242 2.078 8.431 1.00 76.75 191 SER A C 1
ATOM 1455 O O . SER A 1 191 ? 11.859 2.373 9.566 1.00 76.75 191 SER A O 1
ATOM 1457 N N . TYR A 1 192 ? 11.589 1.254 7.622 1.00 84.94 192 TYR A N 1
ATOM 1458 C CA . TYR A 1 192 ? 10.368 0.543 7.961 1.00 84.94 192 TYR A CA 1
ATOM 1459 C C . TYR A 1 192 ? 10.573 -0.969 8.037 1.00 84.94 192 TYR A C 1
ATOM 1461 O O . TYR A 1 192 ? 11.520 -1.531 7.486 1.00 84.94 192 TYR A O 1
ATOM 1469 N N . LYS A 1 193 ? 9.650 -1.646 8.726 1.00 91.19 193 LYS A N 1
ATOM 1470 C CA . LYS A 1 193 ? 9.756 -3.080 9.031 1.00 91.19 193 LYS A CA 1
ATOM 1471 C C . LYS A 1 193 ? 9.786 -4.000 7.808 1.00 91.19 193 LYS A C 1
ATOM 1473 O O . LYS A 1 193 ? 10.502 -4.993 7.857 1.00 91.19 193 LYS A O 1
ATOM 1478 N N . TYR A 1 194 ? 9.020 -3.684 6.759 1.00 95.44 194 TYR A N 1
ATOM 1479 C CA . TYR A 1 194 ? 8.705 -4.622 5.667 1.00 95.44 194 TYR A CA 1
ATOM 1480 C C . TYR A 1 194 ? 9.239 -4.198 4.291 1.00 95.44 194 TYR A C 1
ATOM 1482 O O . TYR A 1 194 ? 8.740 -4.621 3.248 1.00 95.44 194 TYR A O 1
ATOM 1490 N N . GLU A 1 195 ? 10.247 -3.321 4.258 1.00 93.75 195 GLU A N 1
ATOM 1491 C CA . GLU A 1 195 ? 10.815 -2.846 2.991 1.00 93.75 195 GLU A CA 1
ATOM 1492 C C . GLU A 1 195 ? 11.395 -3.985 2.151 1.00 93.75 195 GLU A C 1
ATOM 1494 O O . GLU A 1 195 ? 11.308 -3.956 0.925 1.00 93.75 195 GLU A O 1
ATOM 1499 N N . ALA A 1 196 ? 12.017 -4.985 2.782 1.00 94.44 196 ALA A N 1
ATOM 1500 C CA . ALA A 1 196 ? 12.680 -6.072 2.068 1.00 94.44 196 ALA A CA 1
ATOM 1501 C C . ALA A 1 196 ? 11.671 -6.932 1.290 1.00 94.44 196 ALA A C 1
ATOM 1503 O O . ALA A 1 196 ? 11.907 -7.262 0.128 1.00 94.44 196 ALA A O 1
ATOM 1504 N N . GLU A 1 197 ? 10.538 -7.241 1.913 1.00 96.12 197 GLU A N 1
ATOM 1505 C CA . GLU A 1 197 ? 9.424 -7.998 1.355 1.00 96.12 197 GLU A CA 1
ATOM 1506 C C . GLU A 1 197 ? 8.810 -7.251 0.167 1.00 96.12 197 GLU A C 1
ATOM 1508 O O . GLU A 1 197 ? 8.688 -7.804 -0.928 1.00 96.12 197 GLU A O 1
ATOM 1513 N N . VAL A 1 198 ? 8.522 -5.958 0.338 1.00 97.19 198 VAL A N 1
ATOM 1514 C CA . VAL A 1 198 ? 7.938 -5.127 -0.724 1.00 97.19 198 VAL A CA 1
ATOM 1515 C C . VAL A 1 198 ? 8.926 -4.924 -1.886 1.00 97.19 198 VAL A C 1
ATOM 1517 O O . VAL A 1 198 ? 8.552 -5.030 -3.056 1.00 97.19 198 VAL A O 1
ATOM 1520 N N . ASN A 1 199 ? 10.218 -4.731 -1.605 1.00 95.75 199 ASN A N 1
ATOM 1521 C CA . ASN A 1 199 ? 11.250 -4.670 -2.644 1.00 95.75 199 ASN A CA 1
ATOM 1522 C C . ASN A 1 199 ? 11.373 -5.986 -3.424 1.00 95.75 199 ASN A C 1
ATOM 1524 O O . ASN A 1 199 ? 11.530 -5.970 -4.648 1.00 95.75 199 ASN A O 1
ATOM 1528 N N . ALA A 1 200 ? 11.303 -7.130 -2.739 1.00 97.19 200 ALA A N 1
ATOM 1529 C CA . ALA A 1 200 ? 11.321 -8.438 -3.386 1.00 97.19 200 ALA A CA 1
ATOM 1530 C C . ALA A 1 200 ? 10.080 -8.641 -4.272 1.00 97.19 200 ALA A C 1
ATOM 1532 O O . ALA A 1 200 ? 10.204 -9.119 -5.402 1.00 97.19 200 ALA A O 1
ATOM 1533 N N . ALA A 1 201 ? 8.904 -8.202 -3.817 1.00 98.00 201 ALA A N 1
ATOM 1534 C CA . ALA A 1 201 ? 7.680 -8.206 -4.614 1.00 98.00 201 ALA A CA 1
ATOM 1535 C C . ALA A 1 201 ? 7.808 -7.350 -5.886 1.00 98.00 201 ALA A C 1
ATOM 1537 O O . ALA A 1 201 ? 7.377 -7.769 -6.961 1.00 98.00 201 ALA A O 1
ATOM 1538 N N . MET A 1 202 ? 8.481 -6.200 -5.809 1.00 96.25 202 MET A N 1
ATOM 1539 C CA . MET A 1 202 ? 8.730 -5.344 -6.975 1.00 96.25 202 MET A CA 1
ATOM 1540 C C . MET A 1 202 ? 9.663 -6.008 -7.990 1.00 96.25 202 MET A C 1
ATOM 1542 O O . MET A 1 202 ? 9.440 -5.942 -9.200 1.00 96.25 202 MET A O 1
ATOM 1546 N N . GLN A 1 203 ? 10.713 -6.681 -7.513 1.00 96.62 203 GLN A N 1
ATOM 1547 C CA . GLN A 1 203 ? 11.599 -7.466 -8.379 1.00 96.62 203 GLN A CA 1
ATOM 1548 C C . GLN A 1 203 ? 10.846 -8.622 -9.045 1.00 96.62 203 GLN A C 1
ATOM 1550 O O . GLN A 1 203 ? 11.052 -8.899 -10.231 1.00 96.62 203 GLN A O 1
ATOM 1555 N N . TYR A 1 204 ? 9.939 -9.270 -8.311 1.00 97.12 204 TYR A N 1
ATOM 1556 C CA . TYR A 1 204 ? 9.059 -10.291 -8.865 1.00 97.12 204 TYR A CA 1
ATOM 1557 C C . TYR A 1 204 ? 8.178 -9.719 -9.983 1.00 97.12 204 TYR A C 1
ATOM 1559 O O . TYR A 1 204 ? 8.158 -10.283 -11.076 1.00 97.12 204 TYR A O 1
ATOM 1567 N N . ALA A 1 205 ? 7.505 -8.589 -9.755 1.00 96.69 205 ALA A N 1
ATOM 1568 C CA . ALA A 1 205 ? 6.626 -7.985 -10.752 1.00 96.69 205 ALA A CA 1
ATOM 1569 C C . ALA A 1 205 ? 7.373 -7.615 -12.044 1.00 96.69 205 ALA A C 1
ATOM 1571 O O . ALA A 1 205 ? 6.934 -7.946 -13.147 1.00 96.69 205 ALA A O 1
ATOM 1572 N N . LYS A 1 206 ? 8.568 -7.025 -11.905 1.00 94.50 206 LYS A N 1
ATOM 1573 C CA . LYS A 1 206 ? 9.447 -6.669 -13.031 1.00 94.50 206 LYS A CA 1
ATOM 1574 C C . LYS A 1 206 ? 9.929 -7.886 -13.820 1.00 94.50 206 LYS A C 1
ATOM 1576 O O . LYS A 1 206 ? 9.941 -7.848 -15.044 1.00 94.50 206 LYS A O 1
ATOM 1581 N N . SER A 1 207 ? 10.326 -8.959 -13.136 1.00 95.94 207 SER A N 1
ATOM 1582 C CA . SER A 1 207 ? 10.832 -10.181 -13.787 1.00 95.94 207 SER A CA 1
ATOM 1583 C C . SER A 1 207 ? 9.738 -11.023 -14.446 1.00 95.94 207 SER A C 1
ATOM 1585 O O . SER A 1 207 ? 10.022 -11.740 -15.402 1.00 95.94 207 SER A O 1
ATOM 1587 N N . ASN A 1 208 ? 8.498 -10.921 -13.964 1.00 95.19 208 ASN A N 1
ATOM 1588 C CA . ASN A 1 208 ? 7.349 -11.651 -14.502 1.00 95.19 208 ASN A CA 1
ATOM 1589 C C . ASN A 1 208 ? 6.471 -10.803 -15.431 1.00 95.19 208 ASN A C 1
ATOM 1591 O O . ASN A 1 208 ? 5.474 -11.314 -15.939 1.00 95.19 208 ASN A O 1
ATOM 1595 N N . TYR A 1 209 ? 6.836 -9.540 -15.672 1.00 94.06 209 TYR A N 1
ATOM 1596 C CA . TYR A 1 209 ? 6.094 -8.617 -16.532 1.00 94.06 209 TYR A CA 1
ATOM 1597 C C . TYR A 1 209 ? 4.615 -8.501 -16.125 1.00 94.06 209 TYR A C 1
ATOM 1599 O O . TYR A 1 209 ? 3.717 -8.603 -16.959 1.00 94.06 209 TYR A O 1
ATOM 1607 N N . THR A 1 210 ? 4.350 -8.335 -14.827 1.00 93.19 210 THR A N 1
ATOM 1608 C CA . THR A 1 210 ? 2.986 -8.159 -14.301 1.00 93.19 210 THR A CA 1
ATOM 1609 C C . THR A 1 210 ? 2.603 -6.682 -14.228 1.00 93.19 210 THR A C 1
ATOM 1611 O O . THR A 1 210 ? 3.470 -5.808 -14.145 1.00 93.19 210 THR A O 1
ATOM 1614 N N . GLY A 1 211 ? 1.298 -6.399 -14.281 1.00 93.62 211 GLY A N 1
ATOM 1615 C CA . GLY A 1 211 ? 0.754 -5.044 -14.161 1.00 93.62 211 GLY A CA 1
ATOM 1616 C C . GLY A 1 211 ? 1.405 -4.062 -15.136 1.00 93.62 211 GLY A C 1
ATOM 1617 O O . GLY A 1 211 ? 1.505 -4.333 -16.335 1.00 93.62 211 GLY A O 1
ATOM 1618 N N . MET A 1 212 ? 1.915 -2.953 -14.599 1.00 92.94 212 MET A N 1
ATOM 1619 C CA . MET A 1 212 ? 2.580 -1.881 -15.347 1.00 92.94 212 MET A CA 1
ATOM 1620 C C . MET A 1 212 ? 3.790 -2.357 -16.173 1.00 92.94 212 MET A C 1
ATOM 1622 O O . MET A 1 212 ? 4.169 -1.706 -17.147 1.00 92.94 212 MET A O 1
ATOM 1626 N N . TYR A 1 213 ? 4.388 -3.504 -15.830 1.00 92.12 213 TYR A N 1
ATOM 1627 C CA . TYR A 1 213 ? 5.569 -4.054 -16.502 1.00 92.12 213 TYR A CA 1
ATOM 1628 C C . TYR A 1 213 ? 5.243 -4.960 -17.698 1.00 92.12 213 TYR A C 1
ATOM 1630 O O . TYR A 1 213 ? 6.162 -5.388 -18.396 1.00 92.12 213 TYR A O 1
ATOM 1638 N N . ALA A 1 214 ? 3.966 -5.249 -17.971 1.00 91.44 214 ALA A N 1
ATOM 1639 C CA . ALA A 1 214 ? 3.553 -6.179 -19.026 1.00 91.44 214 ALA A CA 1
ATOM 1640 C C . ALA A 1 214 ? 4.058 -5.797 -20.427 1.00 91.44 214 ALA A C 1
ATOM 1642 O O . ALA A 1 214 ? 4.419 -6.667 -21.221 1.00 91.44 214 ALA A O 1
ATOM 1643 N N . SER A 1 215 ? 4.149 -4.498 -20.722 1.00 88.56 215 SER A N 1
ATOM 1644 C CA . SER A 1 215 ? 4.640 -3.979 -22.008 1.00 88.56 215 SER A CA 1
ATOM 1645 C C . SER A 1 215 ? 6.130 -4.237 -22.253 1.00 88.56 215 SER A C 1
ATOM 1647 O O . SER A 1 215 ? 6.582 -4.165 -23.393 1.00 88.56 215 SER A O 1
ATOM 1649 N N . LEU A 1 216 ? 6.893 -4.558 -21.204 1.00 88.94 216 LEU A N 1
ATOM 1650 C CA . LEU A 1 216 ? 8.321 -4.853 -21.292 1.00 88.94 216 LEU A CA 1
ATOM 1651 C C . LEU A 1 216 ? 8.599 -6.331 -21.590 1.00 88.94 216 LEU A C 1
ATOM 1653 O O . LEU A 1 216 ? 9.770 -6.687 -21.748 1.00 88.94 216 LEU A O 1
ATOM 1657 N N . LYS A 1 217 ? 7.562 -7.188 -21.656 1.00 89.25 217 LYS A N 1
ATOM 1658 C CA . LYS A 1 217 ? 7.725 -8.617 -21.945 1.00 89.25 217 LYS A CA 1
ATOM 1659 C C . LYS A 1 217 ? 8.420 -8.774 -23.307 1.00 89.25 217 LYS A C 1
ATOM 1661 O O . LYS A 1 217 ? 7.859 -8.342 -24.317 1.00 89.25 217 LYS A O 1
ATOM 1666 N N . PRO A 1 218 ? 9.614 -9.394 -23.371 1.00 86.94 218 PRO A N 1
ATOM 1667 C CA . PRO A 1 218 ? 10.269 -9.686 -24.633 1.00 86.94 218 PRO A CA 1
ATOM 1668 C C 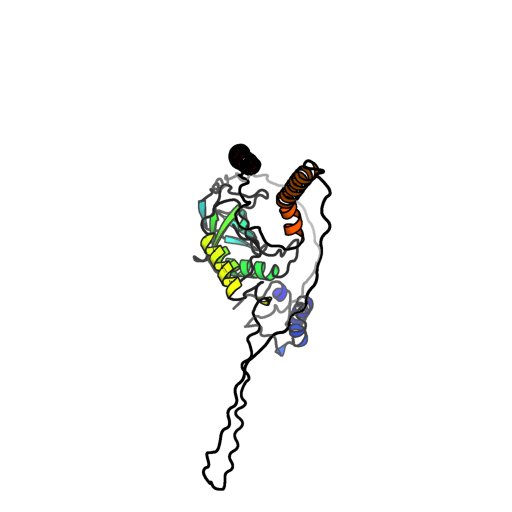. PRO A 1 218 ? 9.334 -10.517 -25.503 1.00 86.94 218 PRO A C 1
ATOM 1670 O O . PRO A 1 218 ? 8.682 -11.441 -25.007 1.00 86.94 218 PRO A O 1
ATOM 1673 N N . ALA A 1 219 ? 9.266 -10.193 -26.792 1.00 79.69 219 ALA A N 1
ATOM 1674 C CA . ALA A 1 219 ? 8.578 -11.048 -27.743 1.00 79.69 219 ALA A CA 1
ATOM 1675 C C . ALA A 1 219 ? 9.197 -12.449 -27.646 1.00 79.69 219 ALA A C 1
ATOM 1677 O O . ALA A 1 219 ? 10.406 -12.607 -27.817 1.00 79.69 219 ALA A O 1
ATOM 1678 N N . GLU A 1 220 ? 8.382 -13.452 -27.320 1.00 71.38 220 GLU A N 1
ATOM 1679 C CA . GLU A 1 220 ? 8.824 -14.838 -27.397 1.00 71.38 220 GLU A CA 1
ATOM 1680 C C . GLU A 1 220 ? 9.220 -15.099 -28.853 1.00 71.38 220 GLU A C 1
ATOM 1682 O O . GLU A 1 220 ? 8.392 -14.964 -29.756 1.00 71.38 220 GLU A O 1
ATOM 1687 N N . GLU A 1 221 ? 10.496 -15.420 -29.094 1.00 53.47 221 GLU A N 1
ATOM 1688 C CA . GLU A 1 221 ? 10.945 -15.911 -30.393 1.00 53.47 221 GLU A CA 1
ATOM 1689 C C . GLU A 1 221 ? 10.102 -17.140 -30.735 1.00 53.47 221 GLU A C 1
ATOM 1691 O O . GLU A 1 221 ? 10.262 -18.220 -30.158 1.00 53.47 221 GLU A O 1
ATOM 1696 N N . SER A 1 222 ? 9.165 -16.968 -31.666 1.00 49.50 222 SER A N 1
ATOM 1697 C CA . SER A 1 222 ? 8.387 -18.062 -32.215 1.00 49.50 222 SER A CA 1
ATOM 1698 C C . SER A 1 222 ? 9.359 -19.050 -32.852 1.00 49.50 222 SER A C 1
ATOM 1700 O O . SER A 1 222 ? 9.868 -18.810 -33.950 1.00 49.50 222 SER A O 1
ATOM 1702 N N . LYS A 1 223 ? 9.626 -20.175 -32.181 1.00 50.25 223 LYS A N 1
ATOM 1703 C CA . LYS A 1 223 ? 10.208 -21.335 -32.856 1.00 50.25 223 LYS A CA 1
ATOM 1704 C C . LYS A 1 223 ? 9.292 -21.665 -34.039 1.00 50.25 223 LYS A C 1
ATOM 1706 O O . LYS A 1 223 ? 8.086 -21.805 -33.818 1.00 50.25 223 LYS A O 1
ATOM 1711 N N . PRO A 1 224 ? 9.809 -21.764 -35.276 1.00 44.56 224 PRO A N 1
ATOM 1712 C CA . PRO A 1 224 ? 8.970 -22.085 -36.415 1.00 44.56 224 PRO A CA 1
ATOM 1713 C C . PRO A 1 224 ? 8.318 -23.445 -36.170 1.00 44.56 224 PRO A C 1
ATOM 1715 O O . PRO A 1 224 ? 8.997 -24.446 -35.932 1.00 44.56 224 PRO A O 1
ATOM 1718 N N . ALA A 1 225 ? 6.988 -23.452 -36.200 1.00 38.41 225 ALA A N 1
ATOM 1719 C CA . ALA A 1 225 ? 6.195 -24.662 -36.264 1.00 38.41 225 ALA A CA 1
ATOM 1720 C C . ALA A 1 225 ? 6.547 -25.369 -37.578 1.00 38.41 225 ALA A C 1
ATOM 1722 O O . ALA A 1 225 ? 6.112 -24.955 -38.652 1.00 38.41 225 ALA A O 1
ATOM 1723 N N . TYR A 1 226 ? 7.375 -26.410 -37.507 1.00 44.84 226 TYR A N 1
ATOM 1724 C CA . TYR A 1 226 ? 7.478 -27.349 -38.612 1.00 44.84 226 TYR A CA 1
ATOM 1725 C C . TYR A 1 226 ? 6.122 -28.038 -38.741 1.00 44.84 226 TYR A C 1
ATOM 1727 O O . TYR A 1 226 ? 5.670 -28.736 -37.837 1.00 44.84 226 TYR A O 1
ATOM 1735 N N . ALA A 1 227 ? 5.458 -27.762 -39.859 1.00 38.97 227 ALA A N 1
ATOM 1736 C CA . ALA A 1 227 ? 4.235 -28.419 -40.262 1.00 38.97 227 ALA A CA 1
ATOM 1737 C C . ALA A 1 227 ? 4.509 -29.915 -40.464 1.00 38.97 227 ALA A C 1
ATOM 1739 O O . ALA A 1 227 ? 5.217 -30.303 -41.393 1.00 38.97 227 ALA A O 1
ATOM 1740 N N . GLU A 1 228 ? 3.922 -30.761 -39.623 1.00 43.56 228 GLU A N 1
ATOM 1741 C CA . GLU A 1 228 ? 3.702 -32.156 -39.984 1.00 43.56 228 GLU A CA 1
ATOM 1742 C C . GLU A 1 228 ? 2.595 -32.188 -41.044 1.00 43.56 228 GLU A C 1
ATOM 1744 O O . GLU A 1 228 ? 1.410 -32.033 -40.758 1.00 43.56 228 GLU A O 1
ATOM 1749 N N . THR A 1 229 ? 2.994 -32.341 -42.304 1.00 31.59 229 THR A N 1
ATOM 1750 C CA . THR A 1 229 ? 2.122 -32.845 -43.365 1.00 31.59 229 THR A CA 1
ATOM 1751 C C . THR A 1 229 ? 2.679 -34.176 -43.831 1.00 31.59 229 THR A C 1
ATOM 1753 O O . THR A 1 229 ? 3.787 -34.281 -44.351 1.00 31.59 229 THR A O 1
ATOM 1756 N N . SER A 1 230 ? 1.871 -35.197 -43.592 1.00 39.50 230 SER A N 1
ATOM 1757 C CA . SER A 1 230 ? 1.979 -36.553 -44.092 1.00 39.50 230 SER A CA 1
ATOM 1758 C C . SER A 1 230 ? 1.722 -36.608 -45.601 1.00 39.50 230 SER A C 1
ATOM 1760 O O . SER A 1 230 ? 0.688 -36.145 -46.071 1.00 39.50 230 SER A O 1
ATOM 1762 N N . ALA A 1 231 ? 2.626 -37.246 -46.349 1.00 34.00 231 ALA A N 1
ATOM 1763 C CA . ALA A 1 231 ? 2.299 -38.026 -47.546 1.00 34.00 231 ALA A CA 1
ATOM 1764 C C . ALA A 1 231 ? 3.509 -38.878 -47.964 1.00 34.00 231 ALA A C 1
ATOM 1766 O O . ALA A 1 231 ? 4.551 -38.363 -48.361 1.00 34.00 231 ALA A O 1
ATOM 1767 N N . GLN A 1 232 ? 3.347 -40.198 -47.868 1.00 35.09 232 GLN A N 1
ATOM 1768 C CA . GLN A 1 232 ? 4.216 -41.202 -48.475 1.00 35.09 232 GLN A CA 1
ATOM 1769 C C . GLN A 1 232 ? 3.948 -41.285 -49.984 1.00 35.09 232 GLN A C 1
ATOM 1771 O O . GLN A 1 232 ? 2.784 -41.362 -50.378 1.00 35.09 232 GLN A O 1
ATOM 1776 N N . THR A 1 233 ? 4.990 -41.410 -50.812 1.00 28.34 233 THR A N 1
ATOM 1777 C CA . THR A 1 233 ? 5.030 -42.417 -51.893 1.00 28.34 233 THR A CA 1
ATOM 1778 C C . THR A 1 233 ? 6.478 -42.723 -52.313 1.00 28.34 233 THR A C 1
ATOM 1780 O O . THR A 1 233 ? 7.273 -41.821 -52.556 1.00 28.34 233 THR A O 1
ATOM 1783 N N . GLU A 1 234 ? 6.786 -44.020 -52.338 1.00 35.56 234 GLU A N 1
ATOM 1784 C CA . GLU A 1 234 ? 7.974 -44.727 -52.856 1.00 35.56 234 GLU A CA 1
ATOM 1785 C C . GLU A 1 234 ? 8.052 -44.615 -54.413 1.00 35.56 234 GLU A C 1
ATOM 1787 O O . GLU A 1 234 ? 7.062 -44.211 -55.015 1.00 35.56 234 GLU A O 1
ATOM 1792 N N . GLN A 1 235 ? 9.095 -44.947 -55.199 1.00 33.72 235 GLN A N 1
ATOM 1793 C CA . GLN A 1 235 ? 10.316 -45.756 -55.048 1.00 33.72 235 GLN A CA 1
ATOM 1794 C C . GLN A 1 235 ? 11.245 -45.589 -56.294 1.00 33.72 235 GLN A C 1
ATOM 1796 O O . GLN A 1 235 ? 10.764 -45.192 -57.354 1.00 33.72 235 GLN A O 1
ATOM 1801 N N . ASP A 1 236 ? 12.505 -46.052 -56.160 1.00 30.52 236 ASP A N 1
ATOM 1802 C CA . ASP A 1 236 ? 13.436 -46.596 -57.195 1.00 30.52 236 ASP A CA 1
ATOM 1803 C C . ASP A 1 236 ? 14.326 -45.600 -58.003 1.00 30.52 236 ASP A C 1
ATOM 1805 O O . ASP A 1 236 ? 13.831 -44.603 -58.506 1.00 30.52 236 ASP A O 1
ATOM 1809 N N . SER A 1 237 ? 15.650 -45.750 -58.222 1.00 34.88 237 SER A N 1
ATOM 1810 C CA . SER A 1 237 ? 16.612 -46.847 -58.009 1.00 34.88 237 SER A CA 1
ATOM 1811 C C . SER A 1 237 ? 18.097 -46.369 -58.071 1.00 34.88 237 SER A C 1
ATOM 1813 O O . SER A 1 237 ? 18.432 -45.488 -58.856 1.00 34.88 237 SER A O 1
ATOM 1815 N N . GLN A 1 238 ? 18.951 -47.013 -57.256 1.00 34.53 238 GLN A N 1
ATOM 1816 C CA . GLN A 1 238 ? 20.370 -47.448 -57.413 1.00 34.53 238 GLN A CA 1
ATOM 1817 C C . GLN A 1 238 ? 21.578 -46.519 -57.758 1.00 34.53 238 GLN A C 1
ATOM 1819 O O . GLN A 1 238 ? 21.753 -46.044 -58.871 1.00 34.53 238 GLN A O 1
ATOM 1824 N N . ALA A 1 239 ? 22.471 -46.424 -56.751 1.00 29.09 239 ALA A N 1
ATOM 1825 C CA . ALA A 1 239 ? 23.947 -46.574 -56.667 1.00 29.09 239 ALA A CA 1
ATOM 1826 C C . ALA A 1 239 ? 24.892 -46.414 -57.889 1.00 29.09 239 ALA A C 1
ATOM 1828 O O . ALA A 1 239 ? 24.671 -47.018 -58.931 1.00 29.09 239 ALA A O 1
ATOM 1829 N N . ILE A 1 240 ? 26.058 -45.771 -57.663 1.00 29.70 240 ILE A N 1
ATOM 1830 C CA . ILE A 1 240 ? 27.418 -46.372 -57.729 1.00 29.70 240 ILE A CA 1
ATOM 1831 C C . ILE A 1 240 ? 28.485 -45.405 -57.154 1.00 29.70 240 ILE A C 1
ATOM 1833 O O . ILE A 1 240 ? 28.370 -44.185 -57.234 1.00 29.70 240 ILE A O 1
ATOM 1837 N N . GLU A 1 241 ? 29.489 -46.027 -56.536 1.00 29.61 241 GLU A N 1
ATOM 1838 C CA . GLU A 1 241 ? 30.670 -45.559 -55.802 1.00 29.61 241 GLU A CA 1
ATOM 1839 C C . GLU A 1 241 ? 31.740 -44.738 -56.563 1.00 29.61 241 GLU A C 1
ATOM 1841 O O . GLU A 1 241 ? 31.921 -44.863 -57.770 1.00 29.61 241 GLU A O 1
ATOM 1846 N N . THR A 1 242 ? 32.543 -44.036 -55.742 1.00 24.50 242 THR A N 1
ATOM 1847 C CA . THR A 1 242 ? 34.006 -43.782 -55.825 1.00 24.50 242 THR A CA 1
ATOM 1848 C C . THR A 1 242 ? 34.604 -43.044 -57.028 1.00 24.50 242 THR A C 1
ATOM 1850 O O . THR A 1 242 ? 34.575 -43.524 -58.155 1.00 24.50 242 THR A O 1
ATOM 1853 N N . ASN A 1 243 ? 35.342 -41.960 -56.750 1.00 29.47 243 ASN A N 1
ATOM 1854 C CA . ASN A 1 243 ? 36.812 -41.997 -56.812 1.00 29.47 243 ASN A CA 1
ATOM 1855 C C . ASN A 1 243 ? 37.462 -40.726 -56.238 1.00 29.47 243 ASN A C 1
ATOM 1857 O O . ASN A 1 243 ? 37.067 -39.602 -56.543 1.00 29.47 243 ASN A O 1
ATOM 1861 N N . GLU A 1 244 ? 38.479 -40.963 -55.410 1.00 30.70 244 GLU A N 1
ATOM 1862 C CA . GLU A 1 244 ? 39.524 -40.024 -55.011 1.00 30.70 244 GLU A CA 1
ATOM 1863 C C . GLU A 1 244 ? 40.509 -39.730 -56.162 1.00 30.70 244 GLU A C 1
ATOM 1865 O O . GLU A 1 244 ? 40.544 -40.417 -57.180 1.00 30.70 244 GLU A O 1
ATOM 1870 N N . GLU A 1 245 ? 41.375 -38.749 -55.879 1.00 28.27 245 GLU A N 1
ATOM 1871 C CA . GLU A 1 245 ? 42.707 -38.498 -56.446 1.00 28.27 245 GLU A CA 1
ATOM 1872 C C . GLU A 1 245 ? 42.820 -37.826 -57.829 1.00 28.27 245 GLU A C 1
ATOM 1874 O O . GLU A 1 245 ? 42.626 -38.413 -58.888 1.00 28.27 245 GLU A O 1
ATOM 1879 N N . SER A 1 246 ? 43.415 -36.628 -57.858 1.00 27.75 246 SER A N 1
ATOM 1880 C CA . SER A 1 246 ? 44.886 -36.551 -57.890 1.00 27.75 246 SER A CA 1
ATOM 1881 C C . SER A 1 246 ? 45.439 -35.118 -57.999 1.00 27.75 246 SER A C 1
ATOM 1883 O O . SER A 1 246 ? 44.909 -34.278 -58.715 1.00 27.75 246 SER A O 1
ATOM 1885 N N . ARG A 1 247 ? 46.586 -34.943 -57.321 1.00 30.59 247 ARG A N 1
ATOM 1886 C CA . ARG A 1 247 ? 47.786 -34.145 -57.666 1.00 30.59 247 ARG A CA 1
ATOM 1887 C C . ARG A 1 247 ? 47.653 -32.611 -57.744 1.00 30.59 247 ARG A C 1
ATOM 1889 O O . ARG A 1 247 ? 46.983 -32.075 -58.608 1.00 30.59 247 ARG A O 1
ATOM 1896 N N . ASN A 1 248 ? 48.219 -31.861 -56.792 1.00 26.50 248 ASN A N 1
ATOM 1897 C CA . ASN A 1 248 ? 49.653 -31.609 -56.531 1.00 26.50 248 ASN A CA 1
ATOM 1898 C C . ASN A 1 248 ? 50.272 -30.679 -57.589 1.00 26.50 248 ASN A C 1
ATOM 1900 O O . ASN A 1 248 ? 50.593 -31.156 -58.669 1.00 26.50 248 ASN A O 1
ATOM 1904 N N . ASP A 1 249 ? 50.497 -29.404 -57.252 1.00 32.28 249 ASP A N 1
ATOM 1905 C CA . ASP A 1 249 ? 51.866 -28.877 -57.252 1.00 32.28 249 ASP A CA 1
ATOM 1906 C C . ASP A 1 249 ? 52.015 -27.597 -56.409 1.00 32.28 249 ASP A C 1
ATOM 1908 O O . ASP A 1 249 ? 51.210 -26.667 -56.434 1.00 32.28 249 ASP A O 1
ATOM 1912 N N . SER A 1 250 ? 53.087 -27.636 -55.641 1.00 29.11 250 SER A N 1
ATOM 1913 C CA . SER A 1 250 ? 53.844 -26.587 -54.977 1.00 29.11 250 SER A CA 1
ATOM 1914 C C . SER A 1 250 ? 54.316 -25.476 -55.922 1.00 29.11 250 SER A C 1
ATOM 1916 O O . SER A 1 250 ? 54.774 -25.779 -57.012 1.00 29.11 250 SER A O 1
ATOM 1918 N N . ASP A 1 251 ? 54.384 -24.224 -55.447 1.00 33.91 251 ASP A N 1
ATOM 1919 C CA . ASP A 1 251 ? 55.666 -23.501 -55.456 1.00 33.91 251 ASP A CA 1
ATOM 1920 C C . ASP A 1 251 ? 55.693 -22.302 -54.488 1.00 33.91 251 ASP A C 1
ATOM 1922 O O . ASP A 1 251 ? 54.677 -21.718 -54.112 1.00 33.91 251 ASP A O 1
ATOM 1926 N N . LYS A 1 252 ? 56.907 -21.978 -54.058 1.00 30.05 252 LYS A N 1
ATOM 1927 C CA . LYS A 1 252 ? 57.331 -21.126 -52.954 1.00 30.05 252 LYS A CA 1
ATOM 1928 C C . LYS A 1 252 ? 58.370 -20.141 -53.487 1.00 30.05 252 LYS A C 1
ATOM 1930 O O . LYS A 1 252 ? 59.431 -20.583 -53.895 1.00 30.05 252 LYS A O 1
ATOM 1935 N N . SER A 1 253 ? 58.167 -18.832 -53.333 1.00 30.45 253 SER A N 1
ATOM 1936 C CA . SER A 1 253 ? 59.234 -17.825 -53.100 1.00 30.45 253 SER A CA 1
ATOM 1937 C C . SER A 1 253 ? 58.561 -16.466 -52.859 1.00 30.45 253 SER A C 1
ATOM 1939 O O . SER A 1 253 ? 57.670 -16.111 -53.617 1.00 30.45 253 SER A O 1
ATOM 1941 N N . LYS A 1 254 ? 58.718 -15.738 -51.744 1.00 28.02 254 LYS A N 1
ATOM 1942 C CA . LYS A 1 254 ? 59.875 -15.034 -51.142 1.00 28.02 254 LYS A CA 1
ATOM 1943 C C . LYS A 1 254 ? 60.503 -13.907 -51.981 1.00 28.02 254 LYS A C 1
ATOM 1945 O O . LYS A 1 254 ? 60.979 -14.162 -53.082 1.00 28.02 254 LYS A O 1
ATOM 1950 N N . ASP A 1 255 ? 60.634 -12.768 -51.279 1.00 33.19 255 ASP A N 1
ATOM 1951 C CA . ASP A 1 255 ? 61.551 -11.620 -51.449 1.00 33.19 255 ASP A CA 1
ATOM 1952 C C . ASP A 1 255 ? 61.244 -10.646 -52.611 1.00 33.19 255 ASP A C 1
ATOM 1954 O O . ASP A 1 255 ? 60.768 -11.064 -53.653 1.00 33.19 255 ASP A O 1
ATOM 1958 N N . LYS A 1 256 ? 61.472 -9.326 -5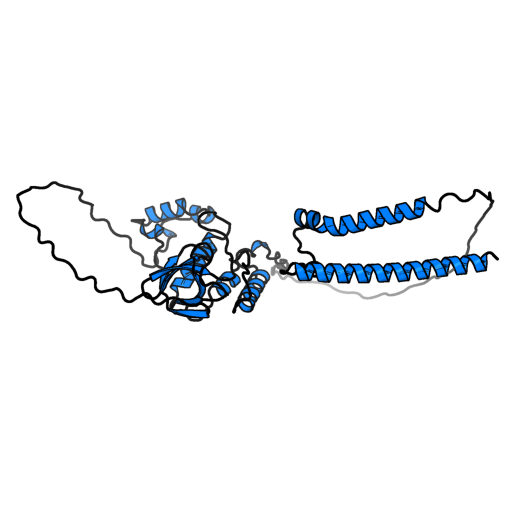2.543 1.00 29.67 256 LYS A N 1
ATOM 1959 C CA . LYS A 1 256 ? 62.078 -8.431 -51.542 1.00 29.67 256 LYS A CA 1
ATOM 1960 C C . LYS A 1 256 ? 61.749 -6.971 -51.921 1.00 29.67 256 LYS A C 1
ATOM 1962 O O . LYS A 1 256 ? 61.414 -6.680 -53.063 1.00 29.67 256 LYS A O 1
ATOM 1967 N N . GLN A 1 257 ? 61.902 -6.098 -50.930 1.00 31.86 257 GLN A N 1
ATOM 1968 C CA . GLN A 1 257 ? 61.972 -4.628 -50.913 1.00 31.86 257 GLN A CA 1
ATOM 1969 C C . GLN A 1 257 ? 62.565 -3.925 -52.150 1.00 31.86 257 GLN A C 1
ATOM 1971 O O . GLN A 1 257 ? 63.542 -4.411 -52.714 1.00 31.86 257 GLN A O 1
ATOM 1976 N N . GLN A 1 258 ? 62.137 -2.673 -52.375 1.00 30.23 258 GLN A N 1
ATOM 1977 C CA . GLN A 1 258 ? 63.087 -1.570 -52.568 1.00 30.23 258 GLN A CA 1
ATOM 1978 C C . GLN A 1 258 ? 62.511 -0.212 -52.120 1.00 30.23 258 GLN A C 1
ATOM 1980 O O . GLN A 1 258 ? 61.416 0.189 -52.501 1.00 30.23 258 GLN A O 1
ATOM 1985 N N . GLU A 1 259 ? 63.302 0.439 -51.276 1.00 35.25 259 GLU A N 1
ATOM 1986 C CA . GLU A 1 259 ? 63.254 1.800 -50.741 1.00 35.25 259 GLU A CA 1
ATOM 1987 C C . GLU A 1 259 ? 63.984 2.765 -51.693 1.00 35.25 259 GLU A C 1
ATOM 1989 O O . GLU A 1 259 ? 64.908 2.337 -52.388 1.00 35.25 259 GLU A O 1
ATOM 1994 N N . LEU A 1 260 ? 63.623 4.054 -51.701 1.00 29.58 260 LEU A N 1
ATOM 1995 C CA . LEU A 1 260 ? 64.533 5.141 -52.083 1.00 29.58 260 LEU A CA 1
ATOM 1996 C C . LEU A 1 260 ? 64.083 6.481 -51.479 1.00 29.58 260 LEU A C 1
ATOM 1998 O O . LEU A 1 260 ? 62.894 6.764 -51.352 1.00 29.58 260 LEU A O 1
ATOM 2002 N N . THR A 1 261 ? 65.100 7.232 -51.076 1.00 31.78 261 THR A N 1
ATOM 2003 C CA . THR A 1 261 ? 65.207 8.245 -50.019 1.00 31.78 261 THR A CA 1
ATOM 2004 C C . THR A 1 261 ? 65.426 9.667 -50.567 1.00 31.78 261 THR A C 1
ATOM 2006 O O . THR A 1 261 ? 65.468 9.847 -51.785 1.00 31.78 261 THR A O 1
ATOM 2009 N N . VAL A 1 262 ? 65.626 10.620 -49.632 1.00 34.03 262 VAL A N 1
ATOM 2010 C CA . VAL A 1 262 ? 66.520 11.820 -49.608 1.00 34.03 262 VAL A CA 1
ATOM 2011 C C . VAL A 1 262 ? 65.737 13.054 -49.096 1.00 34.03 262 VAL A C 1
ATOM 2013 O O . VAL A 1 262 ? 64.784 13.466 -49.755 1.00 34.03 262 VAL A O 1
ATOM 2016 N N . ASP A 1 263 ? 65.862 13.441 -47.810 1.00 34.22 263 ASP A N 1
ATOM 2017 C CA . ASP A 1 263 ? 66.800 14.406 -47.139 1.00 34.22 263 ASP A CA 1
ATOM 2018 C C . ASP A 1 263 ? 66.477 15.891 -47.492 1.00 34.22 263 ASP A C 1
ATOM 2020 O O . ASP A 1 263 ? 66.071 16.161 -48.616 1.00 34.22 263 ASP A O 1
ATOM 2024 N N . GLU A 1 264 ? 66.535 16.936 -46.647 1.00 40.47 264 GLU A N 1
ATOM 2025 C CA . GLU A 1 264 ? 67.414 17.293 -45.515 1.00 40.47 264 GLU A CA 1
ATOM 2026 C C . GLU A 1 264 ? 66.843 18.521 -44.727 1.00 40.47 264 GLU A C 1
ATOM 2028 O O . GLU A 1 264 ? 65.861 19.140 -45.140 1.00 40.47 264 GLU A O 1
ATOM 2033 N N . GLU A 1 265 ? 67.486 18.843 -43.597 1.00 40.47 265 GLU A N 1
ATOM 2034 C CA . GLU A 1 265 ? 67.261 19.827 -42.510 1.00 40.47 265 GLU A CA 1
ATOM 2035 C C . GLU A 1 265 ? 66.907 21.298 -42.836 1.00 40.47 265 GLU A C 1
ATOM 2037 O O . GLU A 1 265 ? 67.397 21.866 -43.806 1.00 40.47 265 GLU A O 1
ATOM 2042 N N . VAL A 1 266 ? 66.234 21.971 -41.876 1.00 30.91 266 VAL A N 1
ATOM 2043 C CA . VAL A 1 266 ? 66.610 23.319 -41.375 1.00 30.91 266 VAL A CA 1
ATOM 2044 C C . VAL A 1 266 ? 66.311 23.419 -39.867 1.00 30.91 266 VAL A C 1
ATOM 2046 O O . VAL A 1 266 ? 65.190 23.167 -39.427 1.00 30.91 266 VAL A O 1
ATOM 2049 N N . ASP A 1 267 ? 67.328 23.814 -39.102 1.00 33.53 267 ASP A N 1
ATOM 2050 C CA . ASP A 1 267 ? 67.339 24.040 -37.652 1.00 33.53 267 ASP A CA 1
ATOM 2051 C C . ASP A 1 267 ? 66.925 25.480 -37.249 1.00 33.53 267 ASP A C 1
ATOM 2053 O O . ASP A 1 267 ? 67.151 26.441 -37.985 1.00 33.53 267 ASP A O 1
ATOM 2057 N N . SER A 1 268 ? 66.478 25.620 -35.992 1.00 39.56 268 SER A N 1
ATOM 2058 C CA . SER A 1 268 ? 66.438 26.831 -35.132 1.00 39.56 268 SER A CA 1
ATOM 2059 C C . SER A 1 268 ? 65.296 27.875 -35.243 1.00 39.56 268 SER A C 1
ATOM 2061 O O . SER A 1 268 ? 65.289 28.736 -36.110 1.00 39.56 268 SER A O 1
ATOM 2063 N N . GLU A 1 269 ? 64.415 27.889 -34.228 1.00 40.41 269 GLU A N 1
ATOM 2064 C CA . GLU A 1 269 ? 63.876 29.089 -33.539 1.00 40.41 269 GLU A CA 1
ATOM 2065 C C . GLU A 1 269 ? 63.188 28.617 -32.234 1.00 40.41 269 GLU A C 1
ATOM 2067 O O . GLU A 1 269 ? 62.161 27.950 -32.243 1.00 40.41 269 GLU A O 1
ATOM 2072 N N . MET A 1 270 ? 63.910 28.571 -31.114 1.00 34.19 270 MET A N 1
ATOM 2073 C CA . MET A 1 270 ? 63.968 29.600 -30.067 1.00 34.19 270 MET A CA 1
ATOM 2074 C C . MET A 1 270 ? 62.644 29.833 -29.304 1.00 34.19 270 MET A C 1
ATOM 2076 O O . MET A 1 270 ? 61.788 30.613 -29.690 1.00 34.19 270 MET A O 1
ATOM 2080 N N . ALA A 1 271 ? 62.558 29.149 -28.158 1.00 45.47 271 ALA A N 1
ATOM 2081 C CA . ALA A 1 271 ? 62.007 29.587 -26.872 1.00 45.47 271 ALA A CA 1
ATOM 2082 C C . ALA A 1 271 ? 61.104 30.842 -26.834 1.00 45.47 271 ALA A C 1
ATOM 2084 O O . ALA A 1 271 ? 61.592 31.960 -26.696 1.00 45.47 271 ALA A O 1
ATOM 2085 N N . ALA A 1 272 ? 59.792 30.615 -26.779 1.00 32.97 272 ALA A N 1
ATOM 2086 C CA . ALA A 1 272 ? 58.764 31.441 -26.133 1.00 32.97 272 ALA A CA 1
ATOM 2087 C C . ALA A 1 272 ? 57.486 30.569 -26.129 1.00 32.97 272 ALA A C 1
ATOM 2089 O O . ALA A 1 272 ? 57.164 29.999 -27.161 1.00 32.97 272 ALA A O 1
ATOM 2090 N N . THR A 1 273 ? 56.742 30.297 -25.061 1.00 39.56 273 THR A N 1
ATOM 2091 C CA . THR A 1 273 ? 56.555 30.943 -23.762 1.00 39.56 273 THR A CA 1
ATOM 2092 C C . THR A 1 273 ? 56.202 29.851 -22.733 1.00 39.56 273 THR A C 1
ATOM 2094 O O . THR A 1 273 ? 55.209 29.140 -22.867 1.00 39.56 273 THR A O 1
ATOM 2097 N N . GLU A 1 274 ? 57.004 29.692 -21.674 1.00 50.53 274 GLU A N 1
ATOM 2098 C CA . GLU A 1 274 ? 56.677 28.762 -20.570 1.00 50.53 274 GLU A CA 1
ATOM 2099 C C . GLU A 1 274 ? 55.450 29.229 -19.746 1.00 50.53 274 GLU A C 1
ATOM 2101 O O . GLU A 1 274 ? 54.941 28.474 -18.920 1.00 50.53 274 GLU A O 1
ATOM 2106 N N . GLU A 1 275 ? 54.927 30.436 -20.004 1.00 47.66 275 GLU A N 1
ATOM 2107 C CA . GLU A 1 275 ? 53.705 30.962 -19.379 1.00 47.66 275 GLU A CA 1
ATOM 2108 C C . GLU A 1 275 ? 52.406 30.461 -20.040 1.00 47.66 275 GLU A C 1
ATOM 2110 O O . GLU A 1 275 ? 51.445 30.175 -19.327 1.00 47.66 275 GLU A O 1
ATOM 2115 N N . GLU A 1 276 ? 52.357 30.244 -21.363 1.00 46.06 276 GLU A N 1
ATOM 2116 C CA . GLU A 1 276 ? 51.090 29.877 -22.033 1.00 46.06 276 GLU A CA 1
ATOM 2117 C C . GLU A 1 276 ? 50.653 28.432 -21.768 1.00 46.06 276 GLU A C 1
ATOM 2119 O O . GLU A 1 276 ? 49.465 28.104 -21.762 1.00 46.06 276 GLU A O 1
ATOM 2124 N N . VAL A 1 277 ? 51.614 27.557 -21.480 1.00 50.56 277 VAL A N 1
ATOM 2125 C CA . VAL A 1 277 ? 51.336 26.152 -21.181 1.00 50.56 277 VAL A CA 1
ATOM 2126 C C . VAL A 1 277 ? 50.735 26.004 -19.774 1.00 50.56 277 VAL A C 1
ATOM 2128 O O . VAL A 1 277 ? 49.854 25.172 -19.567 1.00 50.56 277 VAL A O 1
ATOM 2131 N N . SER A 1 278 ? 51.140 26.845 -18.815 1.00 53.44 278 SER A N 1
ATOM 2132 C CA . SER A 1 278 ? 50.602 26.836 -17.445 1.00 53.44 278 SER A CA 1
ATOM 2133 C C . SER A 1 278 ? 49.142 27.296 -17.397 1.00 53.44 278 SER A C 1
ATOM 2135 O O . SER A 1 278 ? 48.308 26.658 -16.745 1.00 53.44 278 SER A O 1
ATOM 2137 N N . ASP A 1 279 ? 48.807 28.353 -18.137 1.00 53.97 279 ASP A N 1
ATOM 2138 C CA . ASP A 1 279 ? 47.443 28.885 -18.177 1.00 53.97 279 ASP A CA 1
ATOM 2139 C C . ASP A 1 279 ? 46.478 27.937 -18.902 1.00 53.97 279 ASP A C 1
ATOM 2141 O O . ASP A 1 279 ? 45.339 27.754 -18.464 1.00 53.97 279 ASP A O 1
ATOM 2145 N N . ALA A 1 280 ? 46.945 27.222 -19.931 1.00 54.72 280 ALA A N 1
ATOM 2146 C CA . ALA A 1 280 ? 46.160 26.180 -20.591 1.00 54.72 280 ALA A CA 1
ATOM 2147 C C . ALA A 1 280 ? 45.804 25.016 -19.644 1.00 54.72 280 ALA A C 1
ATOM 2149 O O . ALA A 1 280 ? 44.675 24.509 -19.680 1.00 54.72 280 ALA A O 1
ATOM 2150 N N . TYR A 1 281 ? 46.717 24.616 -18.751 1.00 61.44 281 TYR A N 1
ATOM 2151 C CA . TYR A 1 281 ? 46.452 23.577 -17.747 1.00 61.44 281 TYR A CA 1
ATOM 2152 C C . TYR A 1 281 ? 45.557 24.063 -16.600 1.00 61.44 281 TYR A C 1
ATOM 2154 O O . TYR A 1 281 ? 44.710 23.310 -16.113 1.00 61.44 281 TYR A O 1
ATOM 2162 N N . ALA A 1 282 ? 45.675 25.331 -16.203 1.00 59.84 282 ALA A N 1
ATOM 2163 C CA . ALA A 1 282 ? 44.788 25.931 -15.210 1.00 59.84 282 ALA A CA 1
ATOM 2164 C C . ALA A 1 282 ? 43.345 26.051 -15.735 1.00 59.84 282 ALA A C 1
ATOM 2166 O O . ALA A 1 282 ? 42.397 25.685 -15.037 1.00 59.84 282 ALA A O 1
ATOM 2167 N N . VAL A 1 283 ? 43.169 26.486 -16.986 1.00 66.06 283 VAL A N 1
ATOM 2168 C CA . VAL A 1 283 ? 41.853 26.616 -17.630 1.00 66.06 283 VAL A CA 1
ATOM 2169 C C . VAL A 1 283 ? 41.224 25.248 -17.894 1.00 66.06 283 VAL A C 1
ATOM 2171 O O . VAL A 1 283 ? 40.046 25.055 -17.598 1.00 66.06 283 VAL A O 1
ATOM 2174 N N . THR A 1 284 ? 41.990 24.259 -18.366 1.00 65.06 284 THR A N 1
ATOM 2175 C CA . THR A 1 284 ? 41.474 22.886 -18.526 1.00 65.06 284 THR A CA 1
ATOM 2176 C C . THR A 1 284 ? 41.113 22.247 -17.184 1.00 65.06 284 THR A C 1
ATOM 2178 O O . THR A 1 284 ? 40.067 21.607 -17.091 1.00 65.06 284 THR A O 1
ATOM 2181 N N . GLY A 1 285 ? 41.875 22.489 -16.113 1.00 68.00 285 GLY A N 1
ATOM 2182 C CA . GLY A 1 285 ? 41.506 22.077 -14.754 1.00 68.00 285 GLY A CA 1
ATOM 2183 C C . GLY A 1 285 ? 40.212 22.732 -14.250 1.00 68.00 285 GLY A C 1
ATOM 2184 O O . GLY A 1 285 ? 39.354 22.063 -13.667 1.00 68.00 285 GLY A O 1
ATOM 2185 N N . LEU A 1 286 ? 40.017 24.024 -14.526 1.00 66.75 286 LEU A N 1
ATOM 2186 C CA . LEU A 1 286 ? 38.805 24.768 -14.162 1.00 66.75 286 LEU A CA 1
ATOM 2187 C C . LEU A 1 286 ? 37.582 24.281 -14.961 1.00 66.75 286 LEU A C 1
ATOM 2189 O O . LEU A 1 286 ? 36.500 24.115 -14.406 1.00 66.75 286 LEU A O 1
ATOM 2193 N N . ILE A 1 287 ? 37.762 23.945 -16.239 1.00 67.44 287 ILE A N 1
ATOM 2194 C CA . ILE A 1 287 ? 36.715 23.356 -17.085 1.00 67.44 287 ILE A CA 1
ATOM 2195 C C . ILE A 1 287 ? 36.368 21.936 -16.623 1.00 67.44 287 ILE A C 1
ATOM 2197 O O . ILE A 1 287 ? 35.191 21.622 -16.492 1.00 67.44 287 ILE A O 1
ATOM 2201 N N . VAL A 1 288 ? 37.351 21.085 -16.313 1.00 71.44 288 VAL A N 1
ATOM 2202 C CA . VAL A 1 288 ? 37.102 19.711 -15.835 1.00 71.44 288 VAL A CA 1
ATOM 2203 C C . VAL A 1 288 ? 36.394 19.720 -14.480 1.00 71.44 288 VAL A C 1
ATOM 2205 O O . VAL A 1 288 ? 35.469 18.936 -14.268 1.00 71.44 288 VAL A O 1
ATOM 2208 N N . THR A 1 289 ? 36.762 20.637 -13.582 1.00 66.62 289 THR A N 1
ATOM 2209 C CA . THR A 1 289 ? 36.074 20.817 -12.295 1.00 66.62 289 THR A CA 1
ATOM 2210 C C . THR A 1 289 ? 34.663 21.377 -12.477 1.00 66.62 289 THR A C 1
ATOM 2212 O O . THR A 1 289 ? 33.724 20.815 -11.915 1.00 66.62 289 THR A O 1
ATOM 2215 N N . LEU A 1 290 ? 34.458 22.391 -13.327 1.00 66.5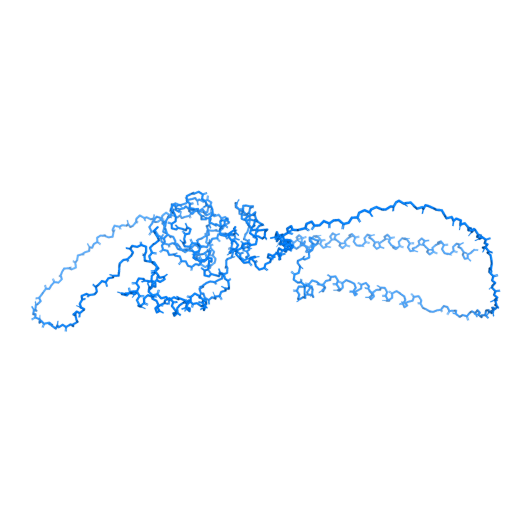6 290 LEU A N 1
ATOM 2216 C CA . LEU A 1 290 ? 33.117 22.866 -13.689 1.00 66.56 290 LEU A CA 1
ATOM 2217 C C . LEU A 1 290 ? 32.269 21.757 -14.312 1.00 66.56 290 LEU A C 1
ATOM 2219 O O . LEU A 1 290 ? 31.114 21.605 -13.930 1.00 66.56 290 LEU A O 1
ATOM 2223 N N . CYS A 1 291 ? 32.826 20.937 -15.203 1.00 64.56 291 CYS A N 1
ATOM 2224 C CA . CYS A 1 291 ? 32.142 19.774 -15.755 1.00 64.56 291 CYS A CA 1
ATOM 2225 C C . CYS A 1 291 ? 31.783 18.777 -14.648 1.00 64.56 291 CYS A C 1
ATOM 2227 O O . CYS A 1 291 ? 30.634 18.362 -14.581 1.00 64.56 291 CYS A O 1
ATOM 2229 N N . PHE A 1 292 ? 32.681 18.454 -13.716 1.00 67.00 292 PHE A N 1
ATOM 2230 C CA . PHE A 1 292 ? 32.377 17.552 -12.596 1.00 67.00 292 PHE A CA 1
ATOM 2231 C C . PHE A 1 292 ? 31.208 18.056 -11.721 1.00 67.00 292 PHE A C 1
ATOM 2233 O O . PHE A 1 292 ? 30.403 17.255 -11.247 1.00 67.00 292 PHE A O 1
ATOM 2240 N N . PHE A 1 293 ? 31.059 19.379 -11.568 1.00 57.88 293 PHE A N 1
ATOM 2241 C CA . PHE A 1 293 ? 29.973 20.007 -10.802 1.00 57.88 293 PHE A CA 1
ATOM 2242 C C . PHE A 1 293 ? 28.700 20.333 -11.615 1.00 57.88 293 PHE A C 1
ATOM 2244 O O . PHE A 1 293 ? 27.623 20.405 -11.022 1.00 57.88 293 PHE A O 1
ATOM 2251 N N . LEU A 1 294 ? 28.780 20.493 -12.944 1.00 57.34 294 LEU A N 1
ATOM 2252 C CA . LEU A 1 294 ? 27.651 20.816 -13.842 1.00 57.34 294 LEU A CA 1
ATOM 2253 C C . LEU A 1 294 ? 27.062 19.593 -14.568 1.00 57.34 294 LEU A C 1
ATOM 2255 O O . LEU A 1 294 ? 25.881 19.590 -14.925 1.00 57.34 294 LEU A O 1
ATOM 2259 N N . LEU A 1 295 ? 27.836 18.518 -14.740 1.00 55.50 295 LEU A N 1
ATOM 2260 C CA . LEU A 1 295 ? 27.360 17.231 -15.264 1.00 55.50 295 LEU A CA 1
ATOM 2261 C C . LEU A 1 295 ? 26.166 16.641 -14.479 1.00 55.50 295 LEU A C 1
ATOM 2263 O O . LEU A 1 295 ? 25.302 16.047 -15.125 1.00 55.50 295 LEU A O 1
ATOM 2267 N N . PRO A 1 296 ? 26.014 16.822 -13.148 1.00 53.31 296 PRO A N 1
ATOM 2268 C CA . PRO A 1 296 ? 24.830 16.365 -12.416 1.00 53.31 296 PRO A CA 1
ATOM 2269 C C . PRO A 1 296 ? 23.525 17.052 -12.844 1.00 53.31 296 PRO A C 1
ATOM 2271 O O . PRO A 1 296 ? 22.454 16.478 -12.661 1.00 53.31 296 PRO A O 1
ATOM 2274 N N . TRP A 1 297 ? 23.591 18.258 -13.420 1.00 48.34 297 TRP A N 1
ATOM 2275 C CA . TRP A 1 297 ? 22.413 18.981 -13.909 1.00 48.34 297 TRP A CA 1
ATOM 2276 C C . TRP A 1 297 ? 22.035 18.545 -15.332 1.00 48.34 297 TRP A C 1
ATOM 2278 O O . TRP A 1 297 ? 20.871 18.270 -15.613 1.00 48.34 297 TRP A O 1
ATOM 2288 N N . ILE A 1 298 ? 23.034 18.357 -16.202 1.00 50.97 298 ILE A N 1
ATOM 2289 C CA . ILE A 1 298 ? 22.833 17.936 -17.600 1.00 50.97 298 ILE A CA 1
ATOM 2290 C C . ILE A 1 298 ? 22.406 16.460 -17.688 1.00 50.97 298 ILE A C 1
ATOM 2292 O O . ILE A 1 298 ? 21.511 16.114 -18.460 1.00 50.97 298 ILE A O 1
ATOM 2296 N N . LYS A 1 299 ? 22.975 15.572 -16.859 1.00 45.38 299 LYS A N 1
ATOM 2297 C CA . LYS A 1 299 ? 22.670 14.129 -16.907 1.00 45.38 299 LYS A CA 1
ATOM 2298 C C . LYS A 1 299 ? 21.284 13.777 -16.345 1.00 45.38 299 LYS A C 1
ATOM 2300 O O . LYS A 1 299 ? 20.714 12.766 -16.748 1.00 45.38 299 LYS A O 1
ATOM 2305 N N . ARG A 1 300 ? 20.720 14.635 -15.482 1.00 50.00 300 ARG A N 1
ATOM 2306 C CA . ARG A 1 300 ? 19.346 14.519 -14.958 1.00 50.00 300 ARG A CA 1
ATOM 2307 C C . ARG A 1 300 ? 18.288 14.945 -15.982 1.00 50.00 300 ARG A C 1
ATOM 2309 O O . ARG A 1 300 ? 17.184 14.427 -15.940 1.00 50.00 300 ARG A O 1
ATOM 2316 N N . SER A 1 301 ? 18.648 15.844 -16.902 1.00 51.66 301 SER A N 1
ATOM 2317 C CA . SER A 1 301 ? 17.764 16.339 -17.966 1.00 51.66 301 SER A CA 1
ATOM 2318 C C . SER A 1 301 ? 17.717 15.414 -19.195 1.00 51.66 301 SER A C 1
ATOM 2320 O O . SER A 1 301 ? 16.692 15.338 -19.859 1.00 51.66 301 SER A O 1
ATOM 2322 N N . ILE A 1 302 ? 18.805 14.686 -19.497 1.00 51.84 302 ILE A N 1
ATOM 2323 C CA . ILE A 1 302 ? 18.931 13.951 -20.774 1.00 51.84 302 ILE A CA 1
ATOM 2324 C C . ILE A 1 302 ? 18.822 12.421 -20.635 1.00 51.84 302 ILE A C 1
ATOM 2326 O O . ILE A 1 302 ? 18.298 11.783 -21.541 1.00 51.84 302 ILE A O 1
ATOM 2330 N N . PHE A 1 303 ? 19.306 11.803 -19.548 1.00 54.59 303 PHE A N 1
ATOM 2331 C CA . PHE A 1 303 ? 19.512 10.341 -19.532 1.00 54.59 303 PHE A CA 1
ATOM 2332 C C . PHE A 1 303 ? 18.745 9.556 -18.462 1.00 54.59 303 PHE A C 1
ATOM 2334 O O . PHE A 1 303 ? 18.800 8.334 -18.496 1.00 54.59 303 PHE A O 1
ATOM 2341 N N . GLY A 1 304 ? 18.047 10.192 -17.516 1.00 54.44 304 GLY A N 1
ATOM 2342 C CA . GLY A 1 304 ? 17.186 9.479 -16.553 1.00 54.44 304 GLY A CA 1
ATOM 2343 C C . GLY A 1 304 ? 17.880 8.435 -15.655 1.00 54.44 304 GLY A C 1
ATOM 2344 O O . GLY A 1 304 ? 17.201 7.699 -14.948 1.00 54.44 304 GLY A O 1
ATOM 2345 N N . VAL A 1 305 ? 19.219 8.352 -15.646 1.00 56.28 305 VAL A N 1
ATOM 2346 C CA . VAL A 1 305 ? 19.967 7.370 -14.842 1.00 56.28 305 VAL A CA 1
ATOM 2347 C C . VAL A 1 305 ? 20.572 8.035 -13.608 1.00 56.28 305 VAL A C 1
ATOM 2349 O O . VAL A 1 305 ? 21.319 9.013 -13.717 1.00 56.28 305 VAL A O 1
ATOM 2352 N N . ASN A 1 306 ? 20.305 7.471 -12.429 1.00 50.94 306 ASN A N 1
ATOM 2353 C CA . ASN A 1 306 ? 20.922 7.911 -11.179 1.00 50.94 306 ASN A CA 1
ATOM 2354 C C . ASN A 1 306 ? 22.443 7.643 -11.189 1.00 50.94 306 ASN A C 1
ATOM 2356 O O . ASN A 1 306 ? 22.872 6.544 -11.547 1.00 50.94 306 ASN A O 1
ATOM 2360 N N . PRO A 1 307 ? 23.288 8.617 -10.797 1.00 49.00 307 PRO A N 1
ATOM 2361 C CA . PRO A 1 307 ? 24.733 8.423 -10.763 1.00 49.00 307 PRO A CA 1
ATOM 2362 C C . PRO A 1 307 ? 25.130 7.390 -9.698 1.00 49.00 307 PRO A C 1
ATOM 2364 O O . PRO A 1 307 ? 24.634 7.407 -8.572 1.00 49.00 307 PRO A O 1
ATOM 2367 N N . ILE A 1 308 ? 26.063 6.506 -10.059 1.00 58.75 308 ILE A N 1
ATOM 2368 C CA . ILE A 1 308 ? 26.600 5.450 -9.195 1.00 58.75 308 ILE A CA 1
ATOM 2369 C C . ILE A 1 308 ? 27.300 6.085 -7.983 1.00 58.75 308 ILE A C 1
ATOM 2371 O O . ILE A 1 308 ? 28.285 6.796 -8.152 1.00 58.75 308 ILE A O 1
ATOM 2375 N N . ILE A 1 309 ? 26.755 5.803 -6.792 1.00 55.72 309 ILE A N 1
ATOM 2376 C CA . ILE A 1 309 ? 27.292 5.726 -5.409 1.00 55.72 309 ILE A CA 1
ATOM 2377 C C . ILE A 1 309 ? 28.295 6.798 -4.916 1.00 55.72 309 ILE A C 1
ATOM 2379 O O . ILE A 1 309 ? 28.167 7.252 -3.781 1.00 55.72 309 ILE A O 1
ATOM 2383 N N . ALA A 1 310 ? 29.245 7.281 -5.712 1.00 48.84 310 ALA A N 1
ATOM 2384 C CA . ALA A 1 310 ? 30.304 8.187 -5.262 1.00 48.84 310 ALA A CA 1
ATOM 2385 C C . ALA A 1 310 ? 29.843 9.625 -4.943 1.00 48.84 310 ALA A C 1
ATOM 2387 O O . ALA A 1 310 ? 30.600 10.388 -4.352 1.00 48.84 310 ALA A O 1
ATOM 2388 N N . HIS A 1 311 ? 28.609 10.011 -5.284 1.00 49.66 311 HIS A N 1
ATOM 2389 C CA . HIS A 1 311 ? 28.140 11.394 -5.114 1.00 49.66 311 HIS A CA 1
ATOM 2390 C C . HIS A 1 311 ? 27.048 11.598 -4.054 1.00 49.66 311 HIS A C 1
ATOM 2392 O O . HIS A 1 311 ? 26.543 12.711 -3.895 1.00 49.66 311 HIS A O 1
ATOM 2398 N N . ARG A 1 312 ? 26.713 10.564 -3.268 1.00 49.75 312 ARG A N 1
ATOM 2399 C CA . ARG A 1 312 ? 25.733 10.665 -2.168 1.00 49.75 312 ARG A CA 1
ATOM 2400 C C . ARG A 1 312 ? 26.358 11.075 -0.826 1.00 49.75 312 ARG A C 1
ATOM 2402 O O . ARG A 1 312 ? 25.761 10.854 0.218 1.00 49.75 312 ARG A O 1
ATOM 2409 N N . LEU A 1 313 ? 27.526 11.721 -0.827 1.00 51.38 313 LEU A N 1
ATOM 2410 C CA . LEU A 1 313 ? 28.162 12.265 0.386 1.00 51.38 313 LEU A CA 1
ATOM 2411 C C . LEU A 1 313 ? 27.610 13.642 0.785 1.00 51.38 313 LEU A C 1
ATOM 2413 O O . LEU A 1 313 ? 28.323 14.482 1.326 1.00 51.38 313 LEU A O 1
ATOM 2417 N N . ARG A 1 314 ? 26.321 13.889 0.539 1.00 54.12 314 ARG A N 1
ATOM 2418 C CA . ARG A 1 314 ? 25.619 15.004 1.172 1.00 54.12 314 ARG A CA 1
ATOM 2419 C C . ARG A 1 314 ? 24.971 14.463 2.435 1.00 54.12 314 ARG A C 1
ATOM 2421 O O . ARG A 1 314 ? 23.812 14.059 2.429 1.00 54.12 314 ARG A O 1
ATOM 2428 N N . ALA A 1 315 ? 25.741 14.415 3.517 1.00 60.47 315 ALA A N 1
ATOM 2429 C CA . ALA A 1 315 ? 25.199 14.076 4.820 1.00 60.47 315 ALA A CA 1
ATOM 2430 C C . ALA A 1 315 ? 24.097 15.087 5.182 1.00 60.47 315 ALA A C 1
ATOM 2432 O O . ALA A 1 315 ? 24.250 16.296 4.979 1.00 60.47 315 ALA A O 1
ATOM 2433 N N . ARG A 1 316 ? 22.985 14.598 5.747 1.00 66.06 316 ARG A N 1
ATOM 2434 C CA . ARG A 1 316 ? 21.828 15.416 6.173 1.00 66.06 316 ARG A CA 1
ATOM 2435 C C . ARG A 1 316 ? 22.216 16.509 7.180 1.00 66.06 316 ARG A C 1
ATOM 2437 O O . ARG A 1 316 ? 21.529 17.516 7.306 1.00 66.06 316 ARG A O 1
ATOM 2444 N N . ARG A 1 317 ? 23.335 16.322 7.886 1.00 74.94 317 ARG A N 1
ATOM 2445 C CA . ARG A 1 317 ? 23.896 17.275 8.846 1.00 74.9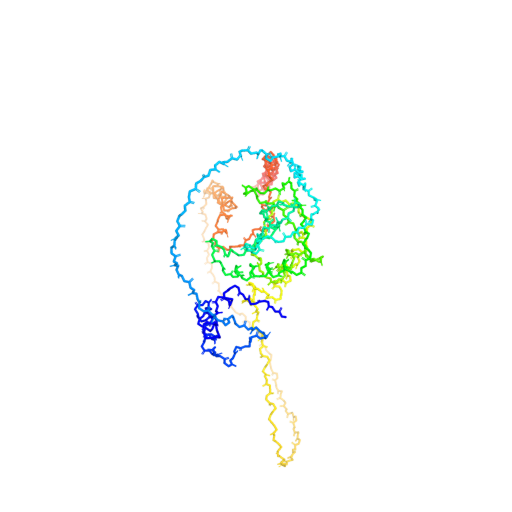4 317 ARG A CA 1
ATOM 2446 C C . ARG A 1 317 ? 24.983 18.118 8.181 1.00 74.94 317 ARG A C 1
ATOM 2448 O O . ARG A 1 317 ? 26.041 17.604 7.826 1.00 74.94 317 ARG A O 1
ATOM 2455 N N . TRP A 1 318 ? 24.737 19.422 8.058 1.00 77.06 318 TRP A N 1
ATOM 2456 C CA . TRP A 1 318 ? 25.613 20.361 7.345 1.00 77.06 318 TRP A CA 1
ATOM 2457 C C . TRP A 1 318 ? 27.069 20.375 7.854 1.00 77.06 318 TRP A C 1
ATOM 2459 O O . TRP A 1 318 ? 27.986 20.449 7.042 1.00 77.06 318 TRP A O 1
ATOM 2469 N N . PHE A 1 319 ? 27.310 20.187 9.157 1.00 78.06 319 PHE A N 1
ATOM 2470 C CA . PHE A 1 319 ? 28.670 20.163 9.719 1.00 78.06 319 PHE A CA 1
ATOM 2471 C C . PHE A 1 319 ? 29.523 18.974 9.244 1.00 78.06 319 PHE A C 1
ATOM 2473 O O . PHE A 1 319 ? 30.739 19.103 9.134 1.00 78.06 319 PHE A O 1
ATOM 2480 N N . ILE A 1 320 ? 28.907 17.831 8.916 1.00 78.88 320 ILE A N 1
ATOM 2481 C CA . ILE A 1 320 ? 29.624 16.666 8.372 1.00 78.88 320 ILE A CA 1
ATOM 2482 C C . ILE A 1 320 ? 30.126 16.984 6.962 1.00 78.88 320 ILE A C 1
ATOM 2484 O O . ILE A 1 320 ? 31.248 16.633 6.613 1.00 78.88 320 ILE A O 1
ATOM 2488 N N . ASN A 1 321 ? 29.333 17.717 6.177 1.00 76.38 321 ASN A N 1
ATOM 2489 C CA . ASN A 1 321 ? 29.741 18.155 4.844 1.00 76.38 321 ASN A CA 1
ATOM 2490 C C . ASN A 1 321 ? 30.891 19.168 4.920 1.00 76.38 321 ASN A C 1
ATOM 2492 O O . ASN A 1 321 ? 31.813 19.096 4.117 1.00 76.38 321 ASN A O 1
ATOM 2496 N N . VAL A 1 322 ? 30.875 20.069 5.911 1.00 82.69 322 VAL A N 1
ATOM 2497 C CA . VAL A 1 322 ? 31.991 20.996 6.166 1.00 82.69 322 VAL A CA 1
ATOM 2498 C C . VAL A 1 322 ? 33.258 20.229 6.554 1.00 82.69 322 VAL A C 1
ATOM 2500 O O . VAL A 1 322 ? 34.325 20.500 6.012 1.00 82.69 322 VAL A O 1
ATOM 2503 N N . PHE A 1 323 ? 33.152 19.230 7.433 1.00 85.88 323 PHE A N 1
ATOM 2504 C CA . PHE A 1 323 ? 34.290 18.396 7.824 1.00 85.88 323 PHE A CA 1
ATOM 2505 C C . PHE A 1 323 ? 34.865 17.597 6.644 1.00 85.88 323 PHE A C 1
ATOM 2507 O O . PHE A 1 323 ? 36.075 17.608 6.423 1.00 85.88 323 PHE A O 1
ATOM 2514 N N . LEU A 1 324 ? 34.005 16.952 5.848 1.00 81.00 324 LEU A N 1
ATOM 2515 C CA . LEU A 1 324 ? 34.414 16.214 4.649 1.00 81.00 324 LEU A CA 1
ATOM 2516 C C . LEU A 1 324 ? 35.056 17.131 3.603 1.00 81.00 324 LEU A C 1
ATOM 2518 O O . LEU A 1 324 ? 36.044 16.744 2.987 1.00 81.00 324 LEU A O 1
ATOM 2522 N N . PHE A 1 325 ? 34.546 18.354 3.441 1.00 85.00 325 PHE A N 1
ATOM 2523 C CA . PHE A 1 325 ? 35.149 19.355 2.565 1.00 85.00 325 PHE A CA 1
ATOM 2524 C C . PHE A 1 325 ? 36.564 19.727 3.020 1.00 85.00 325 PHE A C 1
ATOM 2526 O O . PHE A 1 325 ? 37.485 19.726 2.207 1.00 85.00 325 PHE A O 1
ATOM 2533 N N . VAL A 1 326 ? 36.762 19.985 4.316 1.00 89.19 326 VAL A N 1
ATOM 2534 C CA . VAL A 1 326 ? 38.088 20.301 4.874 1.00 89.19 326 VAL A CA 1
ATOM 2535 C C . VAL A 1 326 ? 39.057 19.127 4.705 1.00 89.19 326 VAL A C 1
ATOM 2537 O O . VAL A 1 326 ? 40.211 19.336 4.335 1.00 89.19 326 VAL A O 1
ATOM 2540 N N . LEU A 1 327 ? 38.594 17.894 4.923 1.00 87.50 327 LEU A N 1
ATOM 2541 C CA . LEU A 1 327 ? 39.405 16.686 4.757 1.00 87.50 327 LEU A CA 1
ATOM 2542 C C . LEU A 1 327 ? 39.791 16.449 3.290 1.00 87.50 327 LEU A C 1
ATOM 2544 O O . LEU A 1 327 ? 40.922 16.078 2.991 1.00 87.50 327 LEU A O 1
ATOM 2548 N N . TYR A 1 328 ? 38.876 16.707 2.358 1.00 82.12 328 TYR A N 1
ATOM 2549 C CA . TYR A 1 328 ? 39.164 16.579 0.933 1.00 82.12 328 TYR A CA 1
ATOM 2550 C C . TYR A 1 328 ? 40.111 17.680 0.440 1.00 82.12 328 TYR A C 1
ATOM 2552 O O . TYR A 1 328 ? 41.058 17.402 -0.294 1.00 82.12 328 TYR A O 1
ATOM 2560 N N . ALA A 1 329 ? 39.909 18.919 0.895 1.00 84.94 329 ALA A N 1
ATOM 2561 C CA . ALA A 1 329 ? 40.796 20.036 0.589 1.00 84.94 329 ALA A CA 1
ATOM 2562 C C . ALA A 1 329 ? 42.222 19.792 1.111 1.00 84.94 329 ALA A C 1
ATOM 2564 O O . ALA A 1 329 ? 43.188 20.092 0.410 1.00 84.94 329 ALA A O 1
ATOM 2565 N N . SER A 1 330 ? 42.371 19.197 2.301 1.00 88.50 330 SER A N 1
ATOM 2566 C CA . SER A 1 330 ? 43.689 18.859 2.846 1.00 88.50 330 SER A CA 1
ATOM 2567 C C . SER A 1 330 ? 44.365 17.724 2.072 1.00 88.50 330 SER A C 1
ATOM 2569 O O . SER A 1 330 ? 45.553 17.830 1.767 1.00 88.50 330 SER A O 1
ATOM 2571 N N . MET A 1 331 ? 43.624 16.684 1.671 1.00 84.75 331 MET A N 1
ATOM 2572 C CA . MET A 1 331 ? 44.158 15.631 0.800 1.00 84.75 331 MET A CA 1
ATOM 2573 C C . MET A 1 331 ? 44.600 16.178 -0.558 1.00 84.75 331 MET A C 1
ATOM 2575 O O . MET A 1 331 ? 45.671 15.821 -1.044 1.00 84.75 331 MET A O 1
ATOM 2579 N N . TRP A 1 332 ? 43.817 17.078 -1.152 1.00 88.44 332 TRP A N 1
ATOM 2580 C CA . TRP A 1 332 ? 44.169 17.702 -2.425 1.00 88.44 332 TRP A CA 1
ATOM 2581 C C . TRP A 1 332 ? 45.436 18.560 -2.310 1.00 88.44 332 TRP A C 1
ATOM 2583 O O . TRP A 1 332 ? 46.314 18.495 -3.168 1.00 88.44 332 TRP A O 1
ATOM 2593 N N . TRP A 1 333 ? 45.591 19.286 -1.201 1.00 90.00 333 TRP A N 1
ATOM 2594 C CA . TRP A 1 333 ? 46.799 20.062 -0.923 1.00 90.00 333 TRP A CA 1
ATOM 2595 C C . TRP A 1 333 ? 48.052 19.181 -0.784 1.00 90.00 333 TRP A C 1
ATOM 2597 O O . TRP A 1 333 ? 49.108 19.523 -1.314 1.00 90.00 333 TRP A O 1
ATOM 2607 N N . LEU A 1 334 ? 47.936 18.006 -0.152 1.00 88.69 334 LEU A N 1
ATOM 2608 C CA . LEU A 1 334 ? 49.034 17.034 -0.079 1.00 88.69 334 LEU A CA 1
ATOM 2609 C C . LEU A 1 334 ? 49.430 16.497 -1.461 1.00 88.69 334 LEU A C 1
ATOM 2611 O O . LEU A 1 334 ? 50.619 16.370 -1.745 1.00 88.69 334 LEU A O 1
ATOM 2615 N N . VAL A 1 335 ? 48.458 16.227 -2.336 1.00 88.12 335 VAL A N 1
ATOM 2616 C CA . VAL A 1 335 ? 48.731 15.792 -3.717 1.00 88.12 335 VAL A CA 1
ATOM 2617 C C . VAL A 1 335 ? 49.486 16.874 -4.493 1.00 88.12 335 VAL A C 1
ATOM 2619 O O . VAL A 1 335 ? 50.467 16.563 -5.168 1.00 88.12 335 VAL A O 1
ATOM 2622 N N . LEU A 1 336 ? 49.101 18.146 -4.350 1.00 86.38 336 LEU A N 1
ATOM 2623 C CA . LEU A 1 336 ? 49.817 19.260 -4.980 1.00 86.38 336 LEU A CA 1
ATOM 2624 C C . LEU A 1 336 ? 51.267 19.378 -4.498 1.00 86.38 336 LEU A C 1
ATOM 2626 O O . LEU A 1 336 ? 52.155 19.640 -5.307 1.00 86.38 336 LEU A O 1
ATOM 2630 N N . ILE A 1 337 ? 51.527 19.145 -3.209 1.00 90.44 337 ILE A N 1
ATOM 2631 C CA . ILE A 1 337 ? 52.893 19.142 -2.666 1.00 90.44 337 ILE A CA 1
ATOM 2632 C C . ILE A 1 337 ? 53.732 18.032 -3.298 1.00 90.44 337 ILE A C 1
ATOM 2634 O O . ILE A 1 337 ? 54.873 18.281 -3.680 1.00 90.44 337 ILE A O 1
ATOM 2638 N N . VAL A 1 338 ? 53.181 16.824 -3.441 1.00 87.50 338 VAL A N 1
ATOM 2639 C CA . VAL A 1 338 ? 53.893 15.702 -4.077 1.00 87.50 338 VAL A CA 1
ATOM 2640 C C . VAL A 1 338 ? 54.227 16.028 -5.533 1.00 87.50 338 VAL A C 1
ATOM 2642 O O . VAL A 1 338 ? 55.372 15.864 -5.946 1.00 87.50 338 VAL A O 1
ATOM 2645 N N . ILE A 1 339 ? 53.267 16.572 -6.286 1.00 85.81 339 ILE A N 1
ATOM 2646 C CA . ILE A 1 339 ? 53.489 17.005 -7.674 1.00 85.81 339 ILE A CA 1
ATOM 2647 C C . ILE A 1 339 ? 54.576 18.087 -7.737 1.00 85.81 339 ILE A C 1
ATOM 2649 O O . ILE A 1 339 ? 55.459 18.030 -8.588 1.00 85.81 339 ILE A O 1
ATOM 2653 N N . PHE A 1 340 ? 54.555 19.053 -6.820 1.00 90.00 340 PHE A N 1
ATOM 2654 C CA . PHE A 1 340 ? 55.554 20.118 -6.766 1.00 90.00 340 PHE A CA 1
ATOM 2655 C C . PHE A 1 340 ? 56.967 19.591 -6.469 1.00 90.00 340 PHE A C 1
ATOM 2657 O O . PHE A 1 340 ? 57.936 20.033 -7.088 1.00 90.00 340 PHE A O 1
ATOM 2664 N N . ILE A 1 341 ? 57.095 18.616 -5.565 1.00 88.38 341 ILE A N 1
ATOM 2665 C CA . ILE A 1 341 ? 58.373 17.950 -5.272 1.00 88.38 341 ILE A CA 1
ATOM 2666 C C . ILE A 1 341 ? 58.895 17.216 -6.513 1.00 88.38 341 ILE A C 1
ATOM 2668 O O . ILE A 1 341 ? 60.075 17.356 -6.847 1.00 88.38 341 ILE A O 1
ATOM 2672 N N . GLU A 1 342 ? 58.031 16.488 -7.221 1.00 83.44 342 GLU A N 1
ATOM 2673 C CA . GLU A 1 342 ? 58.391 15.800 -8.468 1.00 83.44 342 GLU A CA 1
ATOM 2674 C C . GLU A 1 342 ? 58.827 16.787 -9.558 1.00 83.44 342 GLU A C 1
ATOM 2676 O O . GLU A 1 342 ? 59.845 16.580 -10.218 1.00 83.44 342 GLU A O 1
ATOM 2681 N N . LEU A 1 343 ? 58.146 17.928 -9.689 1.00 82.88 343 LEU A N 1
ATOM 2682 C CA . LEU A 1 343 ? 58.553 18.990 -10.612 1.00 82.88 343 LEU A CA 1
ATOM 2683 C C . LEU A 1 343 ? 59.942 19.542 -10.268 1.00 82.88 343 LEU A C 1
ATOM 2685 O O . LEU A 1 343 ? 60.788 19.667 -11.155 1.00 82.88 343 LEU A O 1
ATOM 2689 N N . ILE A 1 344 ? 60.231 19.810 -8.990 1.00 85.75 344 ILE A N 1
ATOM 2690 C CA . ILE A 1 344 ? 61.575 20.230 -8.559 1.00 85.75 344 ILE A CA 1
ATOM 2691 C C . ILE A 1 344 ? 62.619 19.161 -8.910 1.00 85.75 344 ILE A C 1
ATOM 2693 O O . ILE A 1 344 ? 63.711 19.497 -9.382 1.00 85.75 344 ILE A O 1
ATOM 2697 N N . HIS A 1 345 ? 62.301 17.881 -8.704 1.00 78.00 345 HIS A N 1
ATOM 2698 C CA . HIS A 1 345 ? 63.180 16.768 -9.060 1.00 78.00 345 HIS A CA 1
ATOM 2699 C C . HIS A 1 345 ? 63.454 16.708 -10.564 1.00 78.00 345 HIS A C 1
ATOM 2701 O O . HIS A 1 345 ? 64.618 16.598 -10.968 1.00 78.00 345 HIS A O 1
ATOM 2707 N N . LEU A 1 346 ? 62.426 16.854 -11.397 1.00 76.94 346 LEU A N 1
ATOM 2708 C CA . LEU A 1 346 ? 62.557 16.900 -12.852 1.00 76.94 346 LEU A CA 1
ATOM 2709 C C . LEU A 1 346 ? 63.424 18.081 -13.298 1.00 76.94 346 LEU A C 1
ATOM 2711 O O . LEU A 1 346 ? 64.371 17.892 -14.064 1.00 76.94 346 LEU A O 1
ATOM 2715 N N . PHE A 1 347 ? 63.198 19.279 -12.752 1.00 75.75 347 PHE A N 1
ATOM 2716 C CA . PHE A 1 347 ? 64.012 20.460 -13.059 1.00 75.75 347 PHE A CA 1
ATOM 2717 C C . PHE A 1 347 ? 65.475 20.299 -12.633 1.00 75.75 347 PHE A C 1
ATOM 2719 O O . PHE A 1 347 ? 66.388 20.682 -13.371 1.00 75.75 347 PHE A O 1
ATOM 2726 N N . LYS A 1 348 ? 65.729 19.709 -11.461 1.00 74.19 348 LYS A N 1
ATOM 2727 C CA . LYS A 1 348 ? 67.091 19.460 -10.970 1.00 74.19 348 LYS A CA 1
ATOM 2728 C C . LYS A 1 348 ? 67.818 18.409 -11.811 1.00 74.19 348 LYS A C 1
ATOM 2730 O O . LYS A 1 348 ? 69.017 18.545 -12.045 1.00 74.19 348 LYS A O 1
ATOM 2735 N N . THR A 1 349 ? 67.100 17.395 -12.286 1.00 70.12 349 THR A N 1
ATOM 2736 C CA . THR A 1 349 ? 67.639 16.345 -13.162 1.00 70.12 349 THR A CA 1
ATOM 2737 C C . THR A 1 349 ? 67.938 16.899 -14.554 1.00 70.12 349 THR A C 1
ATOM 2739 O O . THR A 1 349 ? 69.022 16.667 -15.081 1.00 70.12 349 THR A O 1
ATOM 2742 N N . ARG A 1 350 ? 67.049 17.741 -15.099 1.00 70.62 350 ARG A N 1
ATOM 2743 C CA . ARG A 1 350 ? 67.258 18.442 -16.373 1.00 70.62 350 ARG A CA 1
ATOM 2744 C C . ARG A 1 350 ? 68.476 19.370 -16.327 1.00 70.62 350 ARG A C 1
ATOM 2746 O O . ARG A 1 350 ? 69.275 19.347 -17.252 1.00 70.62 350 ARG A O 1
ATOM 2753 N N . ARG A 1 351 ? 68.689 20.116 -15.233 1.00 66.19 351 ARG A N 1
ATOM 2754 C CA . ARG A 1 351 ? 69.895 20.959 -15.076 1.00 66.19 351 ARG A CA 1
ATOM 2755 C C . ARG A 1 351 ? 71.204 20.162 -15.050 1.00 66.19 351 ARG A C 1
ATOM 2757 O O . ARG A 1 351 ? 72.197 20.672 -15.544 1.00 66.19 351 ARG A O 1
ATOM 2764 N N . ARG A 1 352 ? 71.216 18.936 -14.510 1.00 62.88 352 ARG A N 1
ATOM 2765 C CA . ARG A 1 352 ? 72.410 18.062 -14.507 1.00 62.88 352 ARG A CA 1
ATOM 2766 C C . ARG A 1 352 ? 72.726 17.431 -15.861 1.00 62.88 352 ARG A C 1
ATOM 2768 O O . ARG A 1 352 ? 73.842 16.980 -16.044 1.00 62.88 352 ARG A O 1
ATOM 2775 N N . LEU A 1 353 ? 71.750 17.339 -16.761 1.00 59.38 353 LEU A N 1
ATOM 2776 C CA . LEU A 1 353 ? 71.957 16.832 -18.123 1.00 59.38 353 LEU A CA 1
ATOM 2777 C C . LEU A 1 353 ? 72.452 17.927 -19.082 1.00 59.38 353 LEU A C 1
ATOM 2779 O O . LEU A 1 353 ? 72.899 17.614 -20.178 1.00 59.38 353 LEU A O 1
ATOM 2783 N N . VAL A 1 354 ? 72.341 19.197 -18.677 1.00 59.56 354 VAL A N 1
ATOM 2784 C CA . VAL A 1 354 ? 72.711 20.380 -19.474 1.00 59.56 354 VAL A CA 1
ATOM 2785 C C . VAL A 1 354 ? 74.051 20.994 -19.022 1.00 59.56 354 VAL A C 1
ATOM 2787 O O . VAL A 1 354 ? 74.629 21.780 -19.767 1.00 59.56 354 VAL A O 1
ATOM 2790 N N . SER A 1 355 ? 74.563 20.636 -17.834 1.00 49.00 355 SER A N 1
ATOM 2791 C CA . SER A 1 355 ? 75.933 20.951 -17.379 1.00 49.00 355 SER A CA 1
ATOM 2792 C C . SER A 1 355 ? 76.868 19.780 -17.619 1.00 49.00 355 SER A C 1
ATOM 2794 O O . SER A 1 355 ? 78.025 20.026 -18.013 1.00 49.00 355 SER A O 1
#

Foldseek 3Di:
DDDDDPQCLVDQDLVSSLVSCLVPPPDPVVNVPDDSVPDDPVPDDGPDDDDDDDDDDDDDDDDDDDDDDDDDPPDDPPPPDDDAQDKFWWAFDAQDWLFWGWIAGPNDIATAGEAFFDFQDVPPDNDQLTVVSSVLNVVQRPPATKMWHGHDDDQADPVRHGYTFIDGPRDTSLLVSLLQVGTDGTDDPDDDDCPVSNVVSVVNCCVVCHDPRVVVDPDDPPPDPPDPDDDDDDDDDDDDDDDDDDDDDDDDDDDDDDDDDDDDDDDDDDDDDPVVVVVVVVVVVVVVVVCVVCVVVVCVVPPVDDDPDPPPPPPPDVVSVVVVVVVVVVVVVVVVVVVVVVVVVVVVVVVVVVD

Secondary structure (DSSP, 8-state):
-PPPPHHHHT-SSHHHHHHHHHHH---HHHHHH--TTT---TT-----PPPPP----------------PPP--PPPPPPPP-TT-EEEEEEEEE-SSSEEEEEETTEEEEEEESEEEPPPBSSSB-TTHHHHHHHHHHHHTTS-EEEEE-SS-SB-TTSPEEEEEEETTEEHHHHHHHTT---EEE-SS--TTHHHHHHHHHHHHHHT-GGGGGGPPPP-----------------------------------------------------HHHHHHHHHHHHHHHHHHHHHHHHHHHHHS-PPPPSTT----SSHHHHHHHHHHHHHHHHHHHHHHHHHHHHHHHHHHHHH-

Sequence (355 aa):
MHSPTPLAQTANNVQELIALIKQNNTNSACTSTLSANTIDLEGYSFPTGEPAAEPEAAPASVPAQAPKSQSPAVAAPAAAELKTGTKYSATLSKCVDGDTAHFIIDGNTYKSRFLYIDTPESTNEIEPYGQEASDFTCSFLNQGNITLETDGSELYDKYDRLLVWVWVNDKLHQEEITKAGLVEDFYDYGSYKYEAEVNAAMQYAKSNYTGMYASLKPAEESKPAYAETSAQTEQDSQAIETNEESRNDSDKSKDKQQELTVDEEVDSEMAATEEEVSDAYAVTGLIVTLCFFLLPWIKRSIFGVNPIIAHRLRARRWFINVFLFVLYASMWWLVLIVIFIELIHLFKTRRRLVS

pLDDT: mean 72.57, std 24.03, range [24.5, 98.69]

Radius of gyration: 40.41 Å; chains: 1; bounding box: 131×79×88 Å